Protein AF-X1BXU7-F1 (afdb_monomer)

Foldseek 3Di:
DFPVVLVVCVLCVQLVLLVLCLVLCVLQVFKAFPVDDPQDCPDPLSVLLVVLCVVLVADSRQLLVLLQVVLVVLCVLCVLLLVLLVVLCVVLVDALVNLVVQVVVVHHLVPRPCLQVSLLVSCCVRVSVVQDNRDDPPDDDDPRSSSNSSSVSNNPDDSDRADSRHSVSSNVSSVVCSVPPDPDSSSPGDIDGHQVSNVVSCVVVVQDFDADPVRGGDPDLVSLVVSCVVPVSSVSVSVSVVVVVVPPSVPQPQDPVRDRDDPPPVPPDPVD

pLDDT: mean 80.98, std 11.54, range [47.0, 95.06]

Sequence (272 aa):
MDTETLEELRTYWEPIKGRLIQEVDRDYGVYVPTSGKRINRNSPSGRLIIDTACEYGIDPQDLAAEAIDMHRGYQEGSKGHLNAVKNARRTTGLTKRRIARWENRGRDYSTWPGLDTKARELASDLPDLRIGQGYVQGENYDDTDYAAQLWTLLRDTDDRLPGRYDPEILEQAAARVAKSDSRCDYHTHRFSFSAARFADYLARNGIPWPRLESGALDFSDETFRQMARMHPEVAKLRELRHTLGQLRLESLAVGTDGRNRCLLSPFQSITG

Structure (mmCIF, N/CA/C/O backbone):
data_AF-X1BXU7-F1
#
_entry.id   AF-X1BXU7-F1
#
loop_
_atom_site.group_PDB
_atom_site.id
_atom_site.type_symbol
_atom_site.label_atom_id
_atom_site.label_alt_id
_atom_site.label_comp_id
_atom_site.label_asym_id
_atom_site.label_entity_id
_atom_site.label_seq_id
_atom_site.pdbx_PDB_ins_code
_atom_site.Cartn_x
_atom_site.Cartn_y
_atom_site.Cartn_z
_atom_site.occupancy
_atom_site.B_iso_or_equiv
_atom_site.auth_seq_id
_atom_site.auth_comp_id
_atom_site.auth_asym_id
_atom_site.auth_atom_id
_atom_site.pdbx_PDB_model_num
ATOM 1 N N . MET A 1 1 ? 11.510 16.904 28.409 1.00 53.34 1 MET A N 1
ATOM 2 C CA . MET A 1 1 ? 11.614 15.860 27.377 1.00 53.34 1 MET A CA 1
ATOM 3 C C . MET A 1 1 ? 12.418 16.487 26.270 1.00 53.34 1 MET A C 1
ATOM 5 O O . MET A 1 1 ? 12.045 17.574 25.850 1.00 53.34 1 MET A O 1
ATOM 9 N N . ASP A 1 2 ? 13.558 15.900 25.944 1.00 64.00 2 ASP A N 1
ATOM 10 C CA . ASP A 1 2 ? 14.471 16.467 24.959 1.00 64.00 2 ASP A CA 1
ATOM 11 C C . ASP A 1 2 ? 13.876 16.334 23.546 1.00 64.00 2 ASP A C 1
ATOM 13 O O . ASP A 1 2 ? 13.079 15.421 23.297 1.00 64.00 2 ASP A O 1
ATOM 17 N N . THR A 1 3 ? 14.201 17.250 22.635 1.00 64.06 3 THR A N 1
ATOM 18 C CA . THR A 1 3 ? 13.643 17.250 21.271 1.00 64.06 3 THR A CA 1
ATOM 19 C C . THR A 1 3 ? 14.031 15.988 20.507 1.00 64.06 3 THR A C 1
ATOM 21 O O . THR A 1 3 ? 13.196 15.437 19.795 1.00 64.06 3 THR A O 1
ATOM 24 N N . GLU A 1 4 ? 15.234 15.471 20.750 1.00 66.38 4 GLU A N 1
ATOM 25 C CA . GLU A 1 4 ? 15.734 14.219 20.175 1.00 66.38 4 GLU A CA 1
ATOM 26 C C . GLU A 1 4 ? 14.915 13.008 20.664 1.00 66.38 4 GLU A C 1
ATOM 28 O O . GLU A 1 4 ? 14.352 12.265 19.861 1.00 66.38 4 GLU A O 1
ATOM 33 N N . THR A 1 5 ? 14.677 12.890 21.980 1.00 66.94 5 THR A N 1
ATOM 34 C CA . THR A 1 5 ? 13.785 11.845 22.529 1.00 66.94 5 THR A CA 1
ATOM 35 C C . THR A 1 5 ? 12.335 11.941 22.036 1.00 66.94 5 THR A C 1
ATOM 37 O O . THR A 1 5 ? 11.644 10.926 21.955 1.00 66.94 5 THR A O 1
ATOM 40 N N . LEU A 1 6 ? 11.835 13.140 21.708 1.00 66.75 6 LEU A N 1
ATOM 41 C CA . LEU A 1 6 ? 10.499 13.309 21.124 1.00 66.75 6 LEU A CA 1
ATOM 42 C C . LEU A 1 6 ? 10.447 12.799 19.679 1.00 66.75 6 LEU A C 1
ATOM 44 O O . LEU A 1 6 ? 9.441 12.204 19.290 1.00 66.75 6 LEU A O 1
ATOM 48 N N . GLU A 1 7 ? 11.487 13.046 18.887 1.00 67.31 7 GLU A N 1
ATOM 49 C CA . GLU A 1 7 ? 11.580 12.558 17.509 1.00 67.31 7 GLU A CA 1
ATOM 50 C C . GLU A 1 7 ? 11.714 11.037 17.455 1.00 67.31 7 GLU A C 1
ATOM 52 O O . GLU A 1 7 ? 10.991 10.392 16.690 1.00 67.31 7 GLU A O 1
ATOM 57 N N . GLU A 1 8 ? 12.531 10.444 18.327 1.00 69.31 8 GLU A N 1
ATOM 58 C CA . GLU A 1 8 ? 12.607 8.988 18.474 1.00 69.31 8 GLU A CA 1
ATOM 59 C C . GLU A 1 8 ? 11.257 8.397 18.883 1.00 69.31 8 GLU A C 1
ATOM 61 O O . GLU A 1 8 ? 10.755 7.478 18.232 1.00 69.31 8 GLU A O 1
ATOM 66 N N . LEU A 1 9 ? 10.610 8.960 19.911 1.00 70.06 9 LEU A N 1
ATOM 67 C CA . LEU A 1 9 ? 9.290 8.502 20.340 1.00 70.06 9 LEU A CA 1
ATOM 68 C C . LEU A 1 9 ? 8.276 8.590 19.205 1.00 70.06 9 LEU A C 1
ATOM 70 O O . LEU A 1 9 ? 7.561 7.620 18.995 1.00 70.06 9 LEU A O 1
ATOM 74 N N . ARG A 1 10 ? 8.231 9.697 18.451 1.00 68.31 10 ARG A N 1
ATOM 75 C CA . ARG A 1 10 ? 7.346 9.857 17.282 1.00 68.31 10 ARG A CA 1
ATOM 76 C C . ARG A 1 10 ? 7.627 8.820 16.198 1.00 68.31 10 ARG A C 1
ATOM 78 O O . ARG A 1 10 ? 6.678 8.293 15.622 1.00 68.31 10 ARG A O 1
ATOM 85 N N . THR A 1 11 ? 8.898 8.510 15.960 1.00 66.69 11 THR A N 1
ATOM 86 C CA . THR A 1 11 ? 9.334 7.527 14.960 1.00 66.69 11 THR A CA 1
ATOM 87 C C . THR A 1 11 ? 8.889 6.115 15.336 1.00 66.69 11 THR A C 1
ATOM 89 O O . THR A 1 11 ? 8.332 5.398 14.508 1.00 66.69 11 THR A O 1
ATOM 92 N N . TYR A 1 12 ? 9.049 5.725 16.603 1.00 71.38 12 TYR A N 1
ATOM 93 C CA . TYR A 1 12 ? 8.663 4.393 17.080 1.00 71.38 12 TYR A CA 1
ATOM 94 C C . TYR A 1 12 ? 7.191 4.286 17.506 1.00 71.38 12 TYR A C 1
ATOM 96 O O . TYR A 1 12 ? 6.715 3.191 17.815 1.00 71.38 12 TYR A O 1
ATOM 104 N N . TRP A 1 13 ? 6.441 5.391 17.491 1.00 75.31 13 TRP A N 1
ATOM 105 C CA . TRP A 1 13 ? 5.091 5.447 18.047 1.00 75.31 13 TRP A CA 1
ATOM 106 C C . TRP A 1 13 ? 4.052 4.634 17.289 1.00 75.31 13 TRP A C 1
ATOM 108 O O . TRP A 1 13 ? 3.328 3.837 17.887 1.00 75.31 13 TRP A O 1
ATOM 118 N N . GLU A 1 14 ? 3.956 4.851 15.979 1.00 72.56 14 GLU A N 1
ATOM 119 C CA . GLU A 1 14 ? 2.994 4.141 15.135 1.00 72.56 14 GLU A CA 1
ATOM 120 C C . GLU A 1 14 ? 3.283 2.623 15.130 1.00 72.56 14 GLU A C 1
ATOM 122 O O . GLU A 1 14 ? 2.343 1.857 15.342 1.00 72.56 14 GLU A O 1
ATOM 127 N N . PRO A 1 15 ? 4.552 2.160 15.068 1.00 70.31 15 PRO A N 1
ATOM 128 C CA . PRO A 1 15 ? 4.888 0.749 15.275 1.00 70.31 15 PRO A CA 1
ATOM 129 C C . PRO A 1 15 ? 4.467 0.170 16.635 1.00 70.31 15 PRO A C 1
ATOM 131 O O . PRO A 1 15 ? 4.026 -0.978 16.712 1.00 70.31 15 PRO A O 1
ATOM 134 N N . ILE A 1 16 ? 4.606 0.927 17.732 1.00 77.75 16 ILE A N 1
ATOM 135 C CA . ILE A 1 16 ? 4.181 0.477 19.071 1.00 77.75 16 ILE A CA 1
ATOM 136 C C . ILE A 1 16 ? 2.655 0.344 19.134 1.00 77.75 16 ILE A C 1
ATOM 138 O O . ILE A 1 16 ? 2.148 -0.672 19.613 1.00 77.75 16 ILE A O 1
ATOM 142 N N . LYS A 1 17 ? 1.919 1.335 18.615 1.00 78.00 17 LYS A N 1
ATOM 143 C CA . LYS A 1 17 ? 0.453 1.271 18.504 1.00 78.00 17 LYS A CA 1
ATOM 144 C C . LYS A 1 17 ? 0.013 0.086 17.658 1.00 78.00 17 LYS A C 1
ATOM 146 O O . LYS A 1 17 ? -0.894 -0.634 18.060 1.00 78.00 17 LYS A O 1
ATOM 151 N N . GLY A 1 18 ? 0.674 -0.119 16.524 1.00 76.75 18 GLY A N 1
ATOM 152 C CA . GLY A 1 18 ? 0.456 -1.247 15.632 1.00 76.75 18 GLY A CA 1
ATOM 153 C C . GLY A 1 18 ? 0.538 -2.583 16.358 1.00 76.75 18 GLY A C 1
ATOM 154 O O . GLY A 1 18 ? -0.421 -3.347 16.329 1.00 76.75 18 GLY A O 1
ATOM 155 N N . ARG A 1 19 ? 1.631 -2.830 17.090 1.00 76.88 19 ARG A N 1
ATOM 156 C CA . ARG A 1 19 ? 1.810 -4.064 17.876 1.00 76.88 19 ARG A CA 1
ATOM 157 C C . ARG A 1 19 ? 0.744 -4.256 18.948 1.00 76.88 19 ARG A C 1
ATOM 159 O O . ARG A 1 19 ? 0.199 -5.348 19.068 1.00 76.88 19 ARG A O 1
ATOM 166 N N . LEU A 1 20 ? 0.419 -3.202 19.697 1.00 84.00 20 LEU A N 1
ATOM 167 C CA . LEU A 1 20 ? -0.610 -3.275 20.739 1.00 84.00 20 LEU A CA 1
ATOM 168 C C . LEU A 1 20 ? -1.988 -3.606 20.144 1.00 84.00 20 LEU A C 1
ATOM 170 O O . LEU A 1 20 ? -2.738 -4.411 20.695 1.00 84.00 20 LEU A O 1
ATOM 174 N N . ILE A 1 21 ? -2.311 -3.002 18.997 1.00 85.19 21 ILE A N 1
ATOM 175 C CA . ILE A 1 21 ? -3.538 -3.293 18.255 1.00 85.19 21 ILE A CA 1
ATOM 176 C C . ILE A 1 21 ? -3.502 -4.724 17.731 1.00 85.19 21 ILE A C 1
ATOM 178 O O . ILE A 1 21 ? -4.472 -5.436 17.925 1.00 85.19 21 ILE A O 1
ATOM 182 N N . GLN A 1 22 ? -2.402 -5.180 17.140 1.00 78.94 22 GLN A N 1
ATOM 183 C CA . GLN A 1 22 ? -2.270 -6.550 16.643 1.00 78.94 22 GLN A CA 1
ATOM 184 C C . GLN A 1 22 ? -2.497 -7.594 17.738 1.00 78.94 22 GLN A C 1
ATOM 186 O O . GLN A 1 22 ? -3.145 -8.612 17.499 1.00 78.94 22 GLN A O 1
ATOM 191 N N . GLU A 1 23 ? -1.944 -7.362 18.926 1.00 83.19 23 GLU A N 1
ATOM 192 C CA . GLU A 1 23 ? -2.034 -8.301 20.039 1.00 83.19 23 GLU A CA 1
ATOM 193 C C . GLU A 1 23 ? -3.466 -8.428 20.558 1.00 83.19 23 GLU A C 1
ATOM 195 O O . GLU A 1 23 ? -3.953 -9.540 20.758 1.00 83.19 23 GLU A O 1
ATOM 200 N N . VAL A 1 24 ? -4.155 -7.300 20.742 1.00 86.50 24 VAL A N 1
ATOM 201 C CA . VAL A 1 24 ? -5.498 -7.291 21.330 1.00 86.50 24 VAL A CA 1
ATOM 202 C C . VAL A 1 24 ? -6.581 -7.483 20.271 1.00 86.50 24 VAL A C 1
ATOM 204 O O . VAL A 1 24 ? -7.481 -8.291 20.464 1.00 86.50 24 VAL A O 1
ATOM 207 N N . ASP A 1 25 ? -6.507 -6.776 19.142 1.00 86.19 25 ASP A N 1
ATOM 208 C CA . ASP A 1 25 ? -7.516 -6.798 18.076 1.00 86.19 25 ASP A CA 1
ATOM 209 C C . ASP A 1 25 ? -7.562 -8.127 17.315 1.00 86.19 25 ASP A C 1
ATOM 211 O O . ASP A 1 25 ? -8.538 -8.378 16.618 1.00 86.19 25 ASP A O 1
ATOM 215 N N . ARG A 1 26 ? -6.582 -9.026 17.482 1.00 79.38 26 ARG A N 1
ATOM 216 C CA . ARG A 1 26 ? -6.625 -10.380 16.899 1.00 79.38 26 ARG A CA 1
ATOM 217 C C . ARG A 1 26 ? -7.916 -11.130 17.241 1.00 79.38 26 ARG A C 1
ATOM 219 O O . ARG A 1 26 ? -8.439 -11.840 16.383 1.00 79.38 26 ARG A O 1
ATOM 226 N N . ASP A 1 27 ? -8.416 -10.949 18.461 1.00 80.00 27 ASP A N 1
ATOM 227 C CA . ASP A 1 27 ? -9.610 -11.633 18.968 1.00 80.00 27 ASP A CA 1
ATOM 228 C C . ASP A 1 27 ? -10.919 -10.945 18.524 1.00 80.00 27 ASP A C 1
ATOM 230 O O . ASP A 1 27 ? -11.988 -11.555 18.562 1.00 80.00 27 ASP A O 1
ATOM 234 N N . TYR A 1 28 ? -10.851 -9.685 18.072 1.00 85.94 28 TYR A N 1
ATOM 235 C CA . TYR A 1 28 ? -12.024 -8.852 17.772 1.00 85.94 28 TYR A CA 1
ATOM 236 C C . TYR A 1 28 ? -12.176 -8.529 16.280 1.00 85.94 28 TYR A C 1
ATOM 238 O O . TYR A 1 28 ? -13.284 -8.564 15.743 1.00 85.94 28 TYR A O 1
ATOM 246 N N . GLY A 1 29 ? -11.071 -8.196 15.612 1.00 81.19 29 GLY A N 1
ATOM 247 C CA . GLY A 1 29 ? -11.001 -7.764 14.219 1.00 81.19 29 GLY A CA 1
ATOM 248 C C . GLY A 1 29 ? -11.699 -6.430 13.962 1.00 81.19 29 GLY A C 1
ATOM 249 O O . GLY A 1 29 ? -12.371 -6.285 12.943 1.00 81.19 29 GLY A O 1
ATOM 250 N N . VAL A 1 30 ? -11.621 -5.479 14.894 1.00 86.25 30 VAL A N 1
ATOM 251 C CA . VAL A 1 30 ? -12.376 -4.217 14.882 1.00 86.25 30 VAL A CA 1
ATOM 252 C C . VAL A 1 30 ? -11.555 -3.054 14.332 1.00 86.25 30 VAL A C 1
ATOM 254 O O . VAL A 1 30 ? -12.115 -2.159 13.684 1.00 86.25 30 VAL A O 1
ATOM 257 N N . TYR A 1 31 ? -10.249 -3.035 14.579 1.00 83.38 31 TYR A N 1
ATOM 258 C CA . TYR A 1 31 ? -9.367 -1.983 14.093 1.00 83.38 31 TYR A CA 1
ATOM 259 C C . TYR A 1 31 ? -8.989 -2.231 12.635 1.00 83.38 31 TYR A C 1
ATOM 261 O O . TYR A 1 31 ? -8.673 -3.339 12.220 1.00 83.38 31 TYR A O 1
ATOM 269 N N . VAL A 1 32 ? -9.033 -1.168 11.834 1.00 74.75 32 VAL A N 1
ATOM 270 C CA . VAL A 1 32 ? -8.697 -1.216 10.409 1.00 74.75 32 VAL A CA 1
ATOM 271 C C . VAL A 1 32 ? -7.580 -0.234 10.088 1.00 74.75 32 VAL A C 1
ATOM 273 O O . VAL A 1 32 ? -7.558 0.866 10.656 1.00 74.75 32 VAL A O 1
ATOM 276 N N . PRO A 1 33 ? -6.665 -0.578 9.170 1.00 71.00 33 PRO A N 1
ATOM 277 C CA . PRO A 1 33 ? -5.682 0.371 8.682 1.00 71.00 33 PRO A CA 1
ATOM 278 C C . PRO A 1 33 ? -6.400 1.552 8.003 1.00 71.00 33 PRO A C 1
ATOM 280 O O . PRO A 1 33 ? -7.182 1.414 7.066 1.00 71.00 33 PRO A O 1
ATOM 283 N N . THR A 1 34 ? -6.151 2.751 8.517 1.00 64.94 34 THR A N 1
ATOM 284 C CA . THR A 1 34 ? -6.695 4.050 8.075 1.00 64.94 34 THR A CA 1
ATOM 285 C C . THR A 1 34 ? -5.979 4.564 6.826 1.00 64.94 34 THR A C 1
ATOM 287 O O . THR A 1 34 ? -6.433 5.512 6.191 1.00 64.94 34 THR A O 1
ATOM 290 N N . SER A 1 35 ? -4.870 3.931 6.440 1.00 54.25 35 SER A N 1
ATOM 291 C CA . SER A 1 35 ? -4.153 4.181 5.186 1.00 54.25 35 SER A CA 1
ATOM 292 C C . SER A 1 35 ? -5.016 3.905 3.941 1.00 54.25 35 SER A C 1
ATOM 294 O O . SER A 1 35 ? -4.711 4.417 2.863 1.00 54.25 35 SER A O 1
ATOM 296 N N . GLY A 1 36 ? -6.127 3.168 4.071 1.00 55.09 36 GLY A N 1
ATOM 297 C CA . GLY A 1 36 ? -7.059 2.886 2.983 1.00 55.09 36 GLY A CA 1
ATOM 298 C C . GLY A 1 36 ? -8.227 3.874 2.894 1.00 55.09 36 GLY A C 1
ATOM 299 O O . GLY A 1 36 ? -9.047 3.995 3.804 1.00 55.09 36 GLY A O 1
ATOM 300 N N . LYS A 1 37 ? -8.399 4.520 1.732 1.00 59.25 37 LYS A N 1
ATOM 301 C CA . LYS A 1 37 ? -9.731 4.992 1.304 1.00 59.25 37 LYS A CA 1
ATOM 302 C C . LYS A 1 37 ? -10.711 3.821 1.446 1.00 59.25 37 LYS A C 1
ATOM 304 O O . LYS A 1 37 ? -10.396 2.728 0.982 1.00 59.25 37 LYS A O 1
ATOM 309 N N . ARG A 1 38 ? -11.913 4.050 2.001 1.00 65.06 38 ARG A N 1
ATOM 310 C CA . ARG A 1 38 ? -12.985 3.035 1.996 1.00 65.06 38 ARG A CA 1
ATOM 311 C C . ARG A 1 38 ? -13.117 2.448 0.588 1.00 65.06 38 ARG A C 1
ATOM 313 O O . ARG A 1 38 ? -13.345 3.192 -0.369 1.00 65.06 38 ARG A O 1
ATOM 320 N N . ILE A 1 39 ? -12.962 1.129 0.474 1.00 73.12 39 ILE A N 1
ATOM 321 C CA . ILE A 1 39 ? -13.046 0.436 -0.812 1.00 73.12 39 ILE A CA 1
ATOM 322 C C . ILE A 1 39 ? -14.496 0.528 -1.278 1.00 73.12 39 ILE A C 1
ATOM 324 O O . ILE A 1 39 ? -15.414 0.012 -0.640 1.00 73.12 39 ILE A O 1
ATOM 328 N N . ASN A 1 40 ? -14.714 1.240 -2.380 1.00 76.81 40 ASN A N 1
ATOM 329 C CA . ASN A 1 40 ? -16.035 1.370 -2.971 1.00 76.81 40 ASN A CA 1
ATOM 330 C C . ASN A 1 40 ? -16.318 0.154 -3.859 1.00 76.81 40 ASN A C 1
ATOM 332 O O . ASN A 1 40 ? -15.781 0.064 -4.961 1.00 76.81 40 ASN A O 1
ATOM 336 N N . ARG A 1 41 ? -17.219 -0.728 -3.416 1.00 77.56 41 ARG A N 1
ATOM 337 C CA . ARG A 1 41 ? -17.650 -1.928 -4.157 1.00 77.56 41 ARG A CA 1
ATOM 338 C C . ARG A 1 41 ? -18.256 -1.635 -5.535 1.00 77.56 41 ARG A C 1
ATOM 340 O O . ARG A 1 41 ? -18.291 -2.508 -6.394 1.00 77.56 41 ARG A O 1
ATOM 347 N N . ASN A 1 42 ? -18.738 -0.418 -5.767 1.00 77.06 42 ASN A N 1
ATOM 348 C CA . ASN A 1 42 ? -19.312 -0.027 -7.054 1.00 77.06 42 ASN A CA 1
ATOM 349 C C . ASN A 1 42 ? -18.264 0.522 -8.035 1.00 77.06 42 ASN A C 1
ATOM 351 O O . ASN A 1 42 ? -18.578 0.721 -9.204 1.00 77.06 42 ASN A O 1
ATOM 355 N N . SER A 1 43 ? -17.027 0.755 -7.585 1.00 87.38 43 SER A N 1
ATOM 356 C CA . SER A 1 43 ? -15.915 1.154 -8.451 1.00 87.38 43 SER A CA 1
ATOM 357 C C . SER A 1 43 ? -15.278 -0.072 -9.122 1.00 87.38 43 SER A C 1
ATOM 359 O O . SER A 1 43 ? -15.114 -1.085 -8.438 1.00 87.38 43 SER A O 1
ATOM 361 N N . PRO A 1 44 ? -14.834 0.006 -10.395 1.00 87.12 44 PRO A N 1
ATOM 362 C CA . PRO A 1 44 ? -14.116 -1.085 -11.062 1.00 87.12 44 PRO A CA 1
ATOM 363 C C . PRO A 1 44 ? -12.916 -1.596 -10.255 1.00 87.12 44 PRO A C 1
ATOM 365 O O . PRO A 1 44 ? -12.791 -2.793 -10.024 1.00 87.12 44 PRO A O 1
ATOM 368 N N . SER A 1 45 ? -12.085 -0.687 -9.735 1.00 85.12 45 SER A N 1
ATOM 369 C CA . SER A 1 45 ? -10.930 -1.053 -8.905 1.00 85.12 45 SER A CA 1
ATOM 370 C C . SER A 1 45 ? -11.343 -1.659 -7.566 1.00 85.12 45 SER A C 1
ATOM 372 O O . SER A 1 45 ? -10.652 -2.520 -7.042 1.00 85.12 45 SER A O 1
ATOM 374 N N . GLY A 1 46 ? -12.470 -1.218 -7.000 1.00 83.50 46 GLY A N 1
ATOM 375 C CA . GLY A 1 46 ? -12.960 -1.761 -5.736 1.00 83.50 46 GLY A CA 1
ATOM 376 C C . GLY A 1 46 ? -13.529 -3.168 -5.880 1.00 83.50 46 GLY A C 1
ATOM 377 O O . GLY A 1 46 ? -13.337 -3.973 -4.978 1.00 83.50 46 GLY A O 1
ATOM 378 N N . ARG A 1 47 ? -14.177 -3.478 -7.013 1.00 88.81 47 ARG A N 1
ATOM 379 C CA . ARG A 1 47 ? -14.601 -4.848 -7.341 1.00 88.81 47 ARG A CA 1
ATOM 380 C C . ARG A 1 47 ? -13.405 -5.769 -7.484 1.00 88.81 47 ARG A C 1
ATOM 382 O O . ARG A 1 47 ? -13.362 -6.756 -6.776 1.00 88.81 47 ARG A O 1
ATOM 389 N N . LEU A 1 48 ? -12.408 -5.373 -8.278 1.00 90.19 48 LEU A N 1
ATOM 390 C CA . LEU A 1 48 ? -11.176 -6.148 -8.457 1.00 90.19 48 LEU A CA 1
ATOM 391 C C . LEU A 1 48 ? -10.514 -6.495 -7.120 1.00 90.19 48 LEU A C 1
ATOM 393 O O . LEU A 1 48 ? -10.248 -7.658 -6.860 1.00 90.19 48 LEU A O 1
ATOM 397 N N . ILE A 1 49 ? -10.327 -5.509 -6.236 1.00 87.31 49 ILE A N 1
ATOM 398 C CA . ILE A 1 49 ? -9.743 -5.759 -4.910 1.00 87.31 49 ILE A CA 1
ATOM 399 C C . ILE A 1 49 ? -10.595 -6.751 -4.107 1.00 87.31 49 ILE A C 1
ATOM 401 O O . ILE A 1 49 ? -10.051 -7.646 -3.474 1.00 87.31 49 ILE A O 1
ATOM 405 N N . ILE A 1 50 ? -11.922 -6.597 -4.107 1.00 82.50 50 ILE A N 1
ATOM 406 C CA . ILE A 1 50 ? -12.815 -7.490 -3.355 1.00 82.50 50 ILE A CA 1
ATOM 407 C C . ILE A 1 50 ? -12.787 -8.906 -3.936 1.00 82.50 50 ILE A C 1
ATOM 409 O O . ILE A 1 50 ? -12.688 -9.859 -3.173 1.00 82.50 50 ILE A O 1
ATOM 413 N N . ASP A 1 51 ? -12.854 -9.039 -5.257 1.00 85.94 51 ASP A N 1
ATOM 414 C CA . ASP A 1 51 ? -12.910 -10.325 -5.949 1.00 85.94 51 ASP A CA 1
ATOM 415 C C . ASP A 1 51 ? -11.595 -11.096 -5.752 1.00 85.94 51 ASP A C 1
ATOM 417 O O . ASP A 1 51 ? -11.623 -12.244 -5.311 1.00 85.94 51 ASP A O 1
ATOM 421 N N . THR A 1 52 ? -10.446 -10.439 -5.948 1.00 89.25 52 THR A N 1
ATOM 422 C CA . THR A 1 52 ? -9.124 -11.031 -5.686 1.00 89.25 52 THR A CA 1
ATOM 423 C C . THR A 1 52 ? -8.941 -11.366 -4.205 1.00 89.25 52 THR A C 1
ATOM 425 O O . THR A 1 52 ? -8.440 -12.433 -3.865 1.00 89.25 52 THR A O 1
ATOM 428 N N . ALA A 1 53 ? -9.383 -10.502 -3.288 1.00 83.88 53 ALA A N 1
ATOM 429 C CA . ALA A 1 53 ? -9.300 -10.804 -1.861 1.00 83.88 53 ALA A CA 1
ATOM 430 C C . ALA A 1 53 ? -10.141 -12.034 -1.481 1.00 83.88 53 ALA A C 1
ATOM 432 O O . ALA A 1 53 ? -9.693 -12.867 -0.693 1.00 83.88 53 ALA A O 1
ATOM 433 N N . CYS A 1 54 ? -11.333 -12.179 -2.069 1.00 79.94 54 CYS A N 1
ATOM 434 C CA . CYS A 1 54 ? -12.181 -13.353 -1.883 1.00 79.94 54 CYS A CA 1
ATOM 435 C C . CYS A 1 54 ? -11.536 -14.633 -2.430 1.00 79.94 54 CYS A C 1
ATOM 437 O O . CYS A 1 54 ? -11.619 -15.663 -1.767 1.00 79.94 54 CYS A O 1
ATOM 439 N N . GLU A 1 55 ? -10.885 -14.571 -3.593 1.00 87.44 55 GLU A N 1
ATOM 440 C CA . GLU A 1 55 ? -10.185 -15.711 -4.199 1.00 87.44 55 GLU A CA 1
ATOM 441 C C . GLU A 1 55 ? -9.042 -16.229 -3.315 1.00 87.44 55 GLU A C 1
ATOM 443 O O . GLU A 1 55 ? -8.906 -17.434 -3.115 1.00 87.44 55 GLU A O 1
ATOM 448 N N . TYR A 1 56 ? -8.269 -15.318 -2.722 1.00 82.69 56 TYR A N 1
ATOM 449 C CA . TYR A 1 56 ? -7.133 -15.662 -1.864 1.00 82.69 56 TYR A CA 1
ATOM 450 C C . TYR A 1 56 ? -7.513 -15.852 -0.385 1.00 82.69 56 TYR A C 1
ATOM 452 O O . TYR A 1 56 ? -6.660 -16.216 0.422 1.00 82.69 56 TYR A O 1
ATOM 460 N N . GLY A 1 57 ? -8.773 -15.611 -0.006 1.00 75.88 57 GLY A N 1
ATOM 461 C CA . GLY A 1 57 ? -9.236 -15.715 1.382 1.00 75.88 57 GLY A CA 1
ATOM 462 C C . GLY A 1 57 ? -8.622 -14.676 2.331 1.00 75.88 57 GLY A C 1
ATOM 463 O O . GLY A 1 57 ? -8.501 -14.934 3.528 1.00 75.88 57 GLY A O 1
ATOM 464 N N . ILE A 1 58 ? -8.229 -13.514 1.808 1.00 79.06 58 ILE A N 1
ATOM 465 C CA . ILE A 1 58 ? -7.541 -12.441 2.543 1.00 79.06 58 ILE A CA 1
ATOM 466 C C . ILE A 1 58 ? -8.461 -11.241 2.791 1.00 79.06 58 ILE A C 1
ATOM 468 O O . ILE A 1 58 ? -9.512 -11.093 2.165 1.00 79.06 58 ILE A O 1
ATOM 472 N N . ASP A 1 59 ? -8.076 -10.355 3.713 1.00 76.81 59 ASP A N 1
ATOM 473 C CA . ASP A 1 59 ? -8.829 -9.123 3.945 1.00 76.81 59 ASP A CA 1
ATOM 474 C C . ASP A 1 59 ? -8.646 -8.138 2.768 1.00 76.81 59 ASP A C 1
ATOM 476 O O . ASP A 1 59 ? -7.510 -7.847 2.379 1.00 76.81 59 ASP A O 1
ATOM 480 N N . PRO A 1 60 ? -9.730 -7.567 2.202 1.00 80.44 60 PRO A N 1
ATOM 481 C CA . PRO A 1 60 ? -9.625 -6.620 1.092 1.00 80.44 60 PRO A CA 1
ATOM 482 C C . PRO A 1 60 ? -8.820 -5.355 1.410 1.00 80.44 60 PRO A C 1
ATOM 484 O O . PRO A 1 60 ? -8.260 -4.747 0.499 1.00 80.44 60 PRO A O 1
ATOM 487 N N . GLN A 1 61 ? -8.781 -4.916 2.673 1.00 76.38 61 GLN A N 1
ATOM 488 C CA . GLN A 1 61 ? -7.984 -3.749 3.062 1.00 76.38 61 GLN A CA 1
ATOM 489 C C . GLN A 1 61 ? -6.494 -4.080 3.091 1.00 76.38 61 GLN A C 1
ATOM 491 O O . GLN A 1 61 ? -5.696 -3.272 2.621 1.00 76.38 61 GLN A O 1
ATOM 496 N N . ASP A 1 62 ? -6.138 -5.270 3.572 1.00 75.62 62 ASP A N 1
ATOM 497 C CA . ASP A 1 62 ? -4.750 -5.737 3.620 1.00 75.62 62 ASP A CA 1
ATOM 498 C C . ASP A 1 62 ? -4.194 -5.898 2.204 1.00 75.62 62 ASP A C 1
ATOM 500 O O . ASP A 1 62 ? -3.110 -5.401 1.896 1.00 75.62 62 ASP A O 1
ATOM 504 N N . LEU A 1 63 ? -4.993 -6.479 1.302 1.00 84.50 63 LEU A N 1
ATOM 505 C CA . LEU A 1 63 ? -4.666 -6.543 -0.120 1.00 84.50 63 LEU A CA 1
ATOM 506 C C . LEU A 1 63 ? -4.449 -5.146 -0.721 1.00 84.50 63 LEU A C 1
ATOM 508 O O . LEU A 1 63 ? -3.482 -4.917 -1.446 1.00 84.50 63 LEU A O 1
ATOM 512 N N . ALA A 1 64 ? -5.347 -4.200 -0.433 1.00 83.62 64 ALA A N 1
ATOM 513 C CA . ALA A 1 64 ? -5.248 -2.846 -0.969 1.00 83.62 64 ALA A CA 1
ATOM 514 C C . ALA A 1 64 ? -4.005 -2.100 -0.463 1.00 83.62 64 ALA A C 1
ATOM 516 O O . ALA A 1 64 ? -3.404 -1.340 -1.226 1.00 83.62 64 ALA A O 1
ATOM 517 N N . ALA A 1 65 ? -3.633 -2.296 0.804 1.00 76.38 65 ALA A N 1
ATOM 518 C CA . ALA A 1 65 ? -2.443 -1.701 1.396 1.00 76.38 65 ALA A CA 1
ATOM 519 C C . ALA A 1 65 ? -1.163 -2.258 0.753 1.00 76.38 65 ALA A C 1
ATOM 521 O O . ALA A 1 65 ? -0.370 -1.476 0.224 1.00 76.38 65 ALA A O 1
ATOM 522 N N . GLU A 1 66 ? -1.022 -3.585 0.682 1.00 84.00 66 GLU A N 1
ATOM 523 C CA . GLU A 1 66 ? 0.138 -4.234 0.052 1.00 84.00 66 GLU A CA 1
ATOM 524 C C . GLU A 1 66 ? 0.258 -3.848 -1.432 1.00 84.00 66 GLU A C 1
ATOM 526 O O . GLU A 1 66 ? 1.344 -3.536 -1.920 1.00 84.00 66 GLU A O 1
ATOM 531 N N . ALA A 1 67 ? -0.864 -3.774 -2.156 1.00 87.50 67 ALA A N 1
ATOM 532 C CA . ALA A 1 67 ? -0.871 -3.340 -3.552 1.00 87.50 67 ALA A CA 1
ATOM 533 C C . ALA A 1 67 ? -0.369 -1.894 -3.725 1.00 87.50 67 ALA A C 1
ATOM 535 O O . ALA A 1 67 ? 0.344 -1.594 -4.684 1.00 87.50 67 ALA A O 1
ATOM 536 N N . ILE A 1 68 ? -0.706 -0.984 -2.800 1.00 83.50 68 ILE A N 1
ATOM 537 C CA . ILE A 1 68 ? -0.207 0.400 -2.818 1.00 83.50 68 ILE A CA 1
ATOM 538 C C . ILE A 1 68 ? 1.306 0.441 -2.610 1.00 83.50 68 ILE A C 1
ATOM 540 O O . ILE A 1 68 ? 1.990 1.196 -3.312 1.00 83.50 68 ILE A O 1
ATOM 544 N N . ASP A 1 69 ? 1.815 -0.322 -1.648 1.00 77.69 69 ASP A N 1
ATOM 545 C CA . ASP A 1 69 ? 3.234 -0.324 -1.307 1.00 77.69 69 ASP A CA 1
ATOM 546 C C . ASP A 1 69 ? 4.066 -0.976 -2.412 1.00 77.69 69 ASP A C 1
ATOM 548 O O . ASP A 1 69 ? 5.061 -0.397 -2.858 1.00 77.69 69 ASP A O 1
ATOM 552 N N . MET A 1 70 ? 3.597 -2.085 -2.982 1.00 84.50 70 MET A N 1
ATOM 553 C CA . MET A 1 70 ? 4.229 -2.666 -4.162 1.00 84.50 70 MET A CA 1
ATOM 554 C C . MET A 1 70 ? 4.173 -1.746 -5.371 1.00 84.50 70 MET A C 1
ATOM 556 O O . MET A 1 70 ? 5.199 -1.544 -6.015 1.00 84.50 70 MET A O 1
ATOM 560 N N . HIS A 1 71 ? 3.026 -1.128 -5.666 1.00 86.88 71 HIS A N 1
ATOM 561 C CA . HIS A 1 71 ? 2.950 -0.144 -6.743 1.00 86.88 71 HIS A CA 1
ATOM 562 C C . HIS A 1 71 ? 3.960 0.990 -6.526 1.00 86.88 71 HIS A C 1
ATOM 564 O O . HIS A 1 71 ? 4.589 1.429 -7.483 1.00 86.88 71 HIS A O 1
ATOM 570 N N . ARG A 1 72 ? 4.151 1.475 -5.291 1.00 81.12 72 ARG A N 1
ATOM 571 C CA . ARG A 1 72 ? 5.172 2.492 -4.992 1.00 81.12 72 ARG A CA 1
ATOM 572 C C . ARG A 1 72 ? 6.576 1.990 -5.334 1.00 81.12 72 ARG A C 1
ATOM 574 O O . ARG A 1 72 ? 7.281 2.683 -6.061 1.00 81.12 72 ARG A O 1
ATOM 581 N N . GLY A 1 73 ? 6.930 0.780 -4.900 1.00 78.50 73 GLY A N 1
ATOM 582 C CA . GLY A 1 73 ? 8.216 0.158 -5.228 1.00 78.50 73 GLY A CA 1
ATOM 583 C C . GLY A 1 73 ? 8.425 -0.027 -6.736 1.00 78.50 73 GLY A C 1
ATOM 584 O O . GLY A 1 73 ? 9.483 0.318 -7.261 1.00 78.50 73 GLY A O 1
ATOM 585 N N . TYR A 1 74 ? 7.393 -0.477 -7.457 1.00 81.31 74 TYR A N 1
ATOM 586 C CA . TYR A 1 74 ? 7.396 -0.568 -8.920 1.00 81.31 74 TYR A CA 1
ATOM 587 C C . TYR A 1 74 ? 7.616 0.797 -9.574 1.00 81.31 74 TYR A C 1
ATOM 589 O O . TYR A 1 74 ? 8.450 0.932 -10.463 1.00 81.31 74 TYR A O 1
ATOM 597 N N . GLN A 1 75 ? 6.913 1.838 -9.126 1.00 79.62 75 GLN A N 1
ATOM 598 C CA . GLN A 1 75 ? 7.078 3.190 -9.663 1.00 79.62 75 GLN A CA 1
ATOM 599 C C . GLN A 1 75 ? 8.494 3.716 -9.430 1.00 79.62 75 GLN A C 1
ATOM 601 O O . GLN A 1 75 ? 9.101 4.243 -10.356 1.00 79.62 75 GLN A O 1
ATOM 606 N N . GLU A 1 76 ? 9.032 3.573 -8.222 1.00 75.81 76 GLU A N 1
ATOM 607 C CA . GLU A 1 76 ? 10.376 4.044 -7.882 1.00 75.81 76 GLU A CA 1
ATOM 608 C C . GLU A 1 76 ? 11.451 3.307 -8.693 1.00 75.81 76 GLU A C 1
ATOM 610 O O . GLU A 1 76 ? 12.293 3.956 -9.316 1.00 75.81 76 GLU A O 1
ATOM 615 N N . GLY A 1 77 ? 11.365 1.975 -8.782 1.00 75.69 77 GLY A N 1
ATOM 616 C CA . GLY A 1 77 ? 12.321 1.153 -9.528 1.00 75.69 77 GLY A CA 1
ATOM 617 C C . GLY A 1 77 ? 12.213 1.274 -11.053 1.00 75.69 77 GLY A C 1
ATOM 618 O O . GLY A 1 77 ? 13.222 1.172 -11.755 1.00 75.69 77 GLY A O 1
ATOM 619 N N . SER A 1 78 ? 11.012 1.509 -11.590 1.00 80.88 78 SER A N 1
ATOM 620 C CA . SER A 1 78 ? 10.771 1.578 -13.040 1.00 80.88 78 SER A CA 1
ATOM 621 C C . SER A 1 78 ? 10.828 2.997 -13.611 1.00 80.88 78 SER A C 1
ATOM 623 O O . SER A 1 78 ? 10.994 3.151 -14.821 1.00 80.88 78 SER A O 1
ATOM 625 N N . LYS A 1 79 ? 10.717 4.052 -12.792 1.00 80.19 79 LYS A N 1
ATOM 626 C CA . LYS A 1 79 ? 10.714 5.446 -13.274 1.00 80.19 79 LYS A CA 1
ATOM 627 C C . LYS A 1 79 ? 12.037 5.851 -13.922 1.00 80.19 79 LYS A C 1
ATOM 629 O O . LYS A 1 79 ? 11.996 6.508 -14.961 1.00 80.19 79 LYS A O 1
ATOM 634 N N . GLY A 1 80 ? 13.177 5.452 -13.352 1.00 84.38 80 GLY A N 1
ATOM 635 C CA . GLY A 1 80 ? 14.500 5.684 -13.954 1.00 84.38 80 GLY A CA 1
ATOM 636 C C . GLY A 1 80 ? 14.599 5.043 -15.338 1.00 84.38 80 GLY A C 1
ATOM 637 O O . GLY A 1 80 ? 14.780 5.734 -16.342 1.00 84.38 80 GLY A O 1
ATOM 638 N N . HIS A 1 81 ? 14.292 3.745 -15.407 1.00 86.12 81 HIS A N 1
ATOM 639 C CA . HIS A 1 81 ? 14.281 2.971 -16.649 1.00 86.12 81 HIS A CA 1
ATOM 640 C C . HIS A 1 81 ? 13.344 3.554 -17.722 1.00 86.12 81 HIS A C 1
ATOM 642 O O . HIS A 1 81 ? 13.752 3.761 -18.862 1.00 86.12 81 HIS A O 1
ATOM 648 N N . LEU A 1 82 ? 12.097 3.895 -17.381 1.00 86.12 82 LEU A N 1
ATOM 649 C CA . LEU A 1 82 ? 11.160 4.466 -18.355 1.00 86.12 82 LEU A CA 1
ATOM 650 C C . LEU A 1 82 ? 11.547 5.870 -18.809 1.00 86.12 82 LEU A C 1
ATOM 652 O O . LEU A 1 82 ? 11.319 6.222 -19.968 1.00 86.12 82 LEU A O 1
ATOM 656 N N . ASN A 1 83 ? 12.116 6.688 -17.925 1.00 88.50 83 ASN A N 1
ATOM 657 C CA . ASN A 1 83 ? 12.643 7.990 -18.318 1.00 88.50 83 ASN A CA 1
ATOM 658 C C . ASN A 1 83 ? 13.819 7.829 -19.285 1.00 88.50 83 ASN A C 1
ATOM 660 O O . ASN A 1 83 ? 13.875 8.547 -20.284 1.00 88.50 83 ASN A O 1
ATOM 664 N N . ALA A 1 84 ? 14.694 6.853 -19.039 1.00 90.75 84 ALA A N 1
ATOM 665 C CA . ALA A 1 84 ? 15.785 6.501 -19.934 1.00 90.75 84 ALA A CA 1
ATOM 666 C C . ALA A 1 84 ? 15.259 6.034 -21.303 1.00 90.75 84 ALA A C 1
ATOM 668 O O . ALA A 1 84 ? 15.666 6.577 -22.328 1.00 90.75 84 ALA A O 1
ATOM 669 N N . VAL A 1 85 ? 14.267 5.136 -21.338 1.00 90.88 85 VAL A N 1
ATOM 670 C CA . VAL A 1 85 ? 13.610 4.684 -22.581 1.00 90.88 85 VAL A CA 1
ATOM 671 C C . VAL A 1 85 ? 12.970 5.855 -23.332 1.00 90.88 85 VAL A C 1
ATOM 673 O O . VAL A 1 85 ? 13.162 6.000 -24.540 1.00 90.88 85 VAL A O 1
ATOM 676 N N . LYS A 1 86 ? 12.249 6.746 -22.640 1.00 90.94 86 LYS A N 1
ATOM 677 C CA . LYS A 1 86 ? 11.653 7.949 -23.251 1.00 90.94 86 LYS A CA 1
ATOM 678 C C . LYS A 1 86 ? 12.715 8.885 -23.826 1.00 90.94 86 LYS A C 1
ATOM 680 O O . LYS A 1 86 ? 12.516 9.418 -24.920 1.00 90.94 86 LYS A O 1
ATOM 685 N N . ASN A 1 87 ? 13.833 9.068 -23.125 1.00 92.44 87 ASN A N 1
ATOM 686 C CA . ASN A 1 87 ? 14.962 9.855 -23.609 1.00 92.44 87 ASN A CA 1
ATOM 687 C C . ASN A 1 87 ? 15.586 9.202 -24.854 1.00 92.44 87 ASN A C 1
ATOM 689 O O . ASN A 1 87 ? 15.674 9.840 -25.899 1.00 92.44 87 ASN A O 1
ATOM 693 N N . ALA A 1 88 ? 15.862 7.897 -24.812 1.00 92.62 88 ALA A N 1
ATOM 694 C CA . ALA A 1 88 ? 16.368 7.146 -25.956 1.00 92.62 88 ALA A CA 1
ATOM 695 C C . ALA A 1 88 ? 15.451 7.263 -27.185 1.00 92.62 88 ALA A C 1
ATOM 697 O O . ALA A 1 88 ? 15.934 7.523 -28.289 1.00 92.62 88 ALA A O 1
ATOM 698 N N . ARG A 1 89 ? 14.122 7.172 -27.022 1.00 92.31 89 ARG A N 1
ATOM 699 C CA . ARG A 1 89 ? 13.163 7.403 -28.123 1.00 92.31 89 ARG A CA 1
ATOM 700 C C . ARG A 1 89 ? 13.218 8.828 -28.662 1.00 92.31 89 ARG A C 1
ATOM 702 O O . ARG A 1 89 ? 13.108 9.018 -29.873 1.00 92.31 89 ARG A O 1
ATOM 709 N N . ARG A 1 90 ? 13.380 9.829 -27.792 1.00 91.44 90 ARG A N 1
ATOM 710 C CA . ARG A 1 90 ? 13.502 11.239 -28.189 1.00 91.44 90 ARG A CA 1
ATOM 711 C C . ARG A 1 90 ? 14.788 11.487 -28.983 1.00 91.44 90 ARG A C 1
ATOM 713 O O . ARG A 1 90 ? 14.732 12.162 -30.006 1.00 91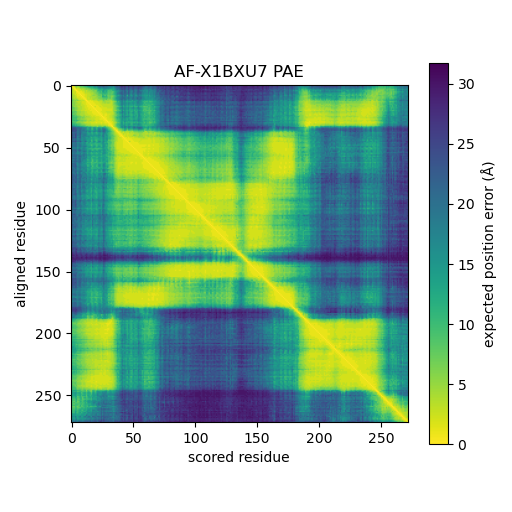.44 90 ARG A O 1
ATOM 720 N N . THR A 1 91 ? 15.901 10.902 -28.553 1.00 91.81 91 THR A N 1
ATOM 721 C CA . THR A 1 91 ? 17.231 11.072 -29.162 1.00 91.81 91 THR A CA 1
ATOM 722 C C . THR A 1 91 ? 17.380 10.304 -30.478 1.00 91.81 91 THR A C 1
ATOM 724 O O . THR A 1 91 ? 17.946 10.807 -31.452 1.00 91.81 91 THR A O 1
ATOM 727 N N . THR A 1 92 ? 16.830 9.092 -30.560 1.00 91.25 92 THR A N 1
ATOM 728 C CA . THR A 1 92 ? 16.879 8.263 -31.780 1.00 91.25 92 THR A CA 1
ATOM 729 C C . THR A 1 92 ? 15.749 8.568 -32.765 1.00 91.25 92 THR A C 1
ATOM 731 O O . THR A 1 92 ? 15.872 8.301 -33.961 1.00 91.25 92 THR A O 1
ATOM 734 N N . GLY A 1 93 ? 14.626 9.110 -32.285 1.00 91.31 93 GLY A N 1
ATOM 735 C CA . GLY A 1 93 ? 13.392 9.258 -33.056 1.00 91.31 93 GLY A CA 1
ATOM 736 C C . GLY A 1 93 ? 12.685 7.928 -33.357 1.00 91.31 93 GLY A C 1
ATOM 737 O O . GLY A 1 93 ? 11.758 7.916 -34.180 1.00 91.31 93 GLY A O 1
ATOM 738 N N . LEU A 1 94 ? 13.118 6.824 -32.733 1.00 92.19 94 LEU A N 1
ATOM 739 C CA . LEU A 1 94 ? 12.543 5.484 -32.856 1.00 92.19 94 LEU A CA 1
ATOM 740 C C . LEU A 1 94 ? 11.353 5.328 -31.905 1.00 92.19 94 LEU A C 1
ATOM 742 O O . LEU A 1 94 ? 11.491 4.988 -30.736 1.00 92.19 94 LEU A O 1
ATOM 746 N N . THR A 1 95 ? 10.148 5.577 -32.412 1.00 91.94 95 THR A N 1
ATOM 747 C CA . THR A 1 95 ? 8.907 5.220 -31.705 1.00 91.94 95 THR A CA 1
ATOM 748 C C . THR A 1 95 ? 8.472 3.806 -32.087 1.00 91.94 95 THR A C 1
ATOM 750 O O . THR A 1 95 ? 8.779 3.365 -33.196 1.00 91.94 95 THR A O 1
ATOM 753 N N . LYS A 1 96 ? 7.670 3.126 -31.249 1.00 90.88 96 LYS A N 1
ATOM 754 C CA . LYS A 1 96 ? 7.100 1.798 -31.572 1.00 90.88 96 LYS A CA 1
ATOM 755 C C . LYS A 1 96 ? 6.480 1.739 -32.972 1.00 90.88 96 LYS A C 1
ATOM 757 O O . LYS A 1 96 ? 6.743 0.832 -33.749 1.00 90.88 96 LYS A O 1
ATOM 762 N N . ARG A 1 97 ? 5.705 2.768 -33.339 1.00 91.56 97 ARG A N 1
ATOM 763 C CA . ARG A 1 97 ? 5.080 2.879 -34.670 1.00 91.56 97 ARG A CA 1
ATOM 764 C C . ARG A 1 97 ? 6.103 2.988 -35.798 1.00 91.56 97 ARG A C 1
ATOM 766 O O . ARG A 1 97 ? 5.847 2.519 -36.903 1.00 91.56 97 ARG A O 1
ATOM 773 N N . ARG A 1 98 ? 7.227 3.665 -35.554 1.00 93.00 98 ARG A N 1
ATOM 774 C CA . ARG A 1 98 ? 8.284 3.855 -36.550 1.00 93.00 98 ARG A CA 1
ATOM 775 C C . ARG A 1 98 ? 9.104 2.582 -36.731 1.00 93.00 98 ARG A C 1
ATOM 777 O O . ARG A 1 98 ? 9.386 2.259 -37.877 1.00 93.00 98 ARG A O 1
ATOM 784 N N . ILE A 1 99 ? 9.387 1.872 -35.639 1.00 92.44 99 ILE A N 1
ATOM 785 C CA . ILE A 1 99 ? 9.996 0.535 -35.636 1.00 92.44 99 ILE A CA 1
ATOM 786 C C . ILE A 1 99 ? 9.119 -0.439 -36.429 1.00 92.44 99 ILE A C 1
ATOM 788 O O . ILE A 1 99 ? 9.559 -0.934 -37.458 1.00 92.44 99 ILE A O 1
ATOM 792 N N . ALA A 1 100 ? 7.840 -0.580 -36.068 1.00 92.94 100 ALA A N 1
ATOM 793 C CA . ALA A 1 100 ? 6.915 -1.474 -36.771 1.00 92.94 100 ALA A CA 1
ATOM 794 C C . ALA A 1 100 ? 6.785 -1.132 -38.267 1.00 92.94 100 ALA A C 1
ATOM 796 O O . ALA A 1 100 ? 6.753 -2.005 -39.128 1.00 92.94 100 ALA A O 1
ATOM 797 N N . ARG A 1 101 ? 6.752 0.162 -38.621 1.00 95.06 101 ARG A N 1
ATOM 798 C CA . ARG A 1 101 ? 6.748 0.593 -40.030 1.00 95.06 101 ARG A CA 1
ATOM 799 C C . ARG A 1 101 ? 8.045 0.227 -40.758 1.00 95.06 101 ARG A C 1
ATOM 801 O O . ARG A 1 101 ? 8.007 0.017 -41.967 1.00 95.06 101 ARG A O 1
ATOM 808 N N . TRP A 1 102 ? 9.176 0.235 -40.059 1.00 94.44 102 TRP A N 1
ATOM 809 C CA . TRP A 1 102 ? 10.471 -0.152 -40.609 1.00 94.44 102 TRP A CA 1
ATOM 810 C C . TRP A 1 102 ? 10.516 -1.659 -40.865 1.00 94.44 102 TRP A C 1
ATOM 812 O O . TRP A 1 102 ? 10.814 -2.068 -41.983 1.00 94.44 102 TRP A O 1
ATOM 822 N N . GLU A 1 103 ? 10.080 -2.456 -39.890 1.00 93.19 103 GLU A N 1
ATOM 823 C CA . GLU A 1 103 ? 9.973 -3.918 -39.983 1.00 93.19 103 GLU A CA 1
ATOM 824 C C . GLU A 1 103 ? 9.016 -4.355 -41.093 1.00 93.19 103 GLU A C 1
ATOM 826 O O . GLU A 1 103 ? 9.359 -5.202 -41.914 1.00 93.19 103 GLU A O 1
ATOM 831 N N . ASN A 1 104 ? 7.875 -3.676 -41.239 1.00 93.81 104 ASN A N 1
ATOM 832 C CA . ASN A 1 104 ? 6.925 -3.927 -42.329 1.00 93.81 104 ASN A CA 1
ATOM 833 C C . ASN A 1 104 ? 7.503 -3.672 -43.733 1.00 93.81 104 ASN A C 1
ATOM 835 O O . ASN A 1 104 ? 6.894 -4.058 -44.728 1.00 93.81 104 ASN A O 1
ATOM 839 N N . ARG A 1 105 ? 8.658 -3.007 -43.844 1.00 94.19 105 ARG A N 1
ATOM 840 C CA . ARG A 1 105 ? 9.392 -2.827 -45.108 1.00 94.19 105 ARG A CA 1
ATOM 841 C C . ARG A 1 105 ? 10.471 -3.897 -45.320 1.00 94.19 105 ARG A C 1
ATOM 843 O O . ARG A 1 105 ? 11.301 -3.721 -46.209 1.00 94.19 105 ARG A O 1
ATOM 850 N N . GLY A 1 106 ? 10.481 -4.957 -44.509 1.00 92.44 106 GLY A N 1
ATOM 851 C CA . GLY A 1 106 ? 11.475 -6.033 -44.549 1.00 92.44 106 GLY A CA 1
ATOM 852 C C . GLY A 1 106 ? 12.851 -5.610 -44.035 1.00 92.44 106 GLY A C 1
ATOM 853 O O . GLY A 1 106 ? 13.857 -6.164 -44.461 1.00 92.44 106 GLY A O 1
ATOM 854 N N . ARG A 1 107 ? 12.906 -4.579 -43.186 1.00 92.75 107 ARG A N 1
ATOM 855 C CA . ARG A 1 107 ? 14.143 -4.019 -42.631 1.00 92.75 107 ARG A CA 1
ATOM 856 C C . ARG A 1 107 ? 14.240 -4.304 -41.140 1.00 92.75 107 ARG A C 1
ATOM 858 O O . ARG A 1 107 ? 13.222 -4.335 -40.461 1.00 92.75 107 ARG A O 1
ATOM 865 N N . ASP A 1 108 ? 15.455 -4.413 -40.629 1.00 91.38 108 ASP A N 1
ATOM 866 C CA . ASP A 1 108 ? 15.730 -4.648 -39.212 1.00 91.38 108 ASP A CA 1
ATOM 867 C C . ASP A 1 108 ? 16.585 -3.523 -38.599 1.00 91.38 108 ASP A C 1
ATOM 869 O O . ASP A 1 108 ? 16.838 -2.482 -39.223 1.00 91.38 108 ASP A O 1
ATOM 873 N N . TYR A 1 109 ? 17.028 -3.750 -37.363 1.00 88.94 109 TYR A N 1
ATOM 874 C CA . TYR A 1 109 ? 17.880 -2.846 -36.599 1.00 88.94 109 TYR A CA 1
ATOM 875 C C . TYR A 1 109 ? 19.232 -2.565 -37.279 1.00 88.94 109 TYR A C 1
ATOM 877 O O . TYR A 1 109 ? 19.705 -1.430 -37.223 1.00 88.94 109 TYR A O 1
ATOM 885 N N . SER A 1 110 ? 19.822 -3.549 -37.972 1.00 90.06 110 SER A N 1
ATOM 886 C CA . SER A 1 110 ? 21.129 -3.423 -38.638 1.00 90.06 110 SER A CA 1
ATOM 887 C C . SER A 1 110 ? 21.090 -2.426 -39.799 1.00 90.06 110 SER A C 1
ATOM 889 O O . SER A 1 110 ? 22.054 -1.715 -40.080 1.00 90.06 110 SER A O 1
ATOM 891 N N . THR A 1 111 ? 19.928 -2.308 -40.444 1.00 91.19 111 THR A N 1
ATOM 892 C CA . THR A 1 111 ? 19.713 -1.382 -41.563 1.00 91.19 111 THR A CA 1
ATOM 893 C C . THR A 1 111 ? 19.338 0.039 -41.130 1.00 91.19 111 THR A C 1
ATOM 895 O O . THR A 1 111 ? 19.112 0.904 -41.987 1.00 91.19 111 THR A O 1
ATOM 898 N N . TRP A 1 112 ? 19.219 0.304 -39.823 1.00 89.81 112 TRP A N 1
ATOM 899 C CA . TRP A 1 112 ? 18.903 1.636 -39.317 1.00 89.81 112 TRP A CA 1
ATOM 900 C C . TRP A 1 112 ? 20.164 2.518 -39.259 1.00 89.81 112 TRP A C 1
ATOM 902 O O . TRP A 1 112 ? 21.116 2.182 -38.551 1.00 89.81 112 TRP A O 1
ATOM 912 N N . PRO A 1 113 ? 20.194 3.680 -39.946 1.00 90.56 113 PRO A N 1
ATOM 913 C CA . PRO A 1 113 ? 21.412 4.480 -40.058 1.00 90.56 113 PRO A CA 1
ATOM 914 C C . PRO A 1 113 ? 21.961 4.945 -38.704 1.00 90.56 113 PRO A C 1
ATOM 916 O O . PRO A 1 113 ? 21.277 5.651 -37.957 1.00 90.56 113 PRO A O 1
ATOM 919 N N . GLY A 1 114 ? 23.212 4.573 -38.415 1.00 88.12 114 GLY A N 1
ATOM 920 C CA . GLY A 1 114 ? 23.944 5.005 -37.221 1.00 88.12 114 GLY A CA 1
ATOM 921 C C . GLY A 1 114 ? 23.346 4.520 -35.898 1.00 88.12 114 GLY A C 1
ATOM 922 O O . GLY A 1 114 ? 23.590 5.149 -34.869 1.00 88.12 114 GLY A O 1
ATOM 923 N N . LEU A 1 115 ? 22.530 3.454 -35.912 1.00 90.56 115 LEU A N 1
ATOM 924 C CA . LEU A 1 115 ? 21.912 2.940 -34.690 1.00 90.56 115 LEU A CA 1
ATOM 925 C C . LEU A 1 115 ? 22.947 2.401 -33.708 1.00 90.56 115 LEU A C 1
ATOM 927 O O . LEU A 1 115 ? 22.826 2.687 -32.527 1.00 90.56 115 LEU A O 1
ATOM 931 N N . ASP A 1 116 ? 23.955 1.675 -34.193 1.00 86.94 116 ASP A N 1
ATOM 932 C CA . ASP A 1 116 ? 24.991 1.071 -33.348 1.00 86.94 116 ASP A CA 1
ATOM 933 C C . ASP A 1 116 ? 25.754 2.120 -32.529 1.00 86.94 116 ASP A C 1
ATOM 935 O O . ASP A 1 116 ? 25.794 2.053 -31.301 1.00 86.94 116 ASP A O 1
ATOM 939 N N . THR A 1 117 ? 26.257 3.167 -33.190 1.00 89.62 117 THR A N 1
ATOM 940 C CA . THR A 1 117 ? 26.958 4.272 -32.522 1.00 89.62 117 THR A CA 1
ATOM 941 C C . THR A 1 117 ? 26.068 4.950 -31.484 1.00 89.62 117 THR A C 1
ATOM 943 O O . THR A 1 117 ? 26.474 5.107 -30.336 1.00 89.62 117 THR A O 1
ATOM 946 N N . LYS A 1 118 ? 24.822 5.278 -31.856 1.00 91.19 118 LYS A N 1
ATOM 947 C CA . LYS A 1 118 ? 23.866 5.916 -30.941 1.00 91.19 118 LYS A CA 1
ATOM 948 C C . LYS A 1 118 ? 23.462 5.014 -29.781 1.00 91.19 118 LYS A C 1
ATOM 950 O O . LYS A 1 118 ? 23.228 5.511 -28.687 1.00 91.19 118 LYS A O 1
ATOM 955 N N . ALA A 1 119 ? 23.329 3.712 -30.009 1.00 90.31 119 ALA A N 1
ATOM 956 C CA . ALA A 1 119 ? 22.960 2.765 -28.968 1.00 90.31 119 ALA A CA 1
ATOM 957 C C . ALA A 1 119 ? 24.077 2.620 -27.935 1.00 90.31 119 ALA A C 1
ATOM 959 O O . ALA A 1 119 ? 23.792 2.621 -26.741 1.00 90.31 119 ALA A O 1
ATOM 960 N N . ARG A 1 120 ? 25.337 2.592 -28.387 1.00 89.00 120 ARG A N 1
ATOM 961 C CA . ARG A 1 120 ? 26.510 2.556 -27.508 1.00 89.00 120 ARG A CA 1
ATOM 962 C C . ARG A 1 120 ? 26.683 3.858 -26.712 1.00 89.00 120 ARG A C 1
ATOM 964 O O . ARG A 1 120 ? 26.952 3.794 -25.519 1.00 89.00 120 ARG A O 1
ATOM 971 N N . GLU A 1 121 ? 26.459 5.020 -27.332 1.00 89.88 121 GLU A N 1
ATOM 972 C CA . GLU A 1 121 ? 26.426 6.322 -26.635 1.00 89.88 121 GLU A CA 1
ATOM 973 C C . GLU A 1 121 ? 25.328 6.364 -25.564 1.00 89.88 121 GLU A C 1
ATOM 975 O O . GLU A 1 121 ? 25.585 6.694 -24.409 1.00 89.88 121 GLU A O 1
ATOM 980 N N . LEU A 1 122 ? 24.104 5.961 -25.920 1.00 91.62 122 LEU A N 1
ATOM 981 C CA . LEU A 1 122 ? 22.978 5.942 -24.986 1.00 91.62 122 LEU A CA 1
ATOM 982 C C . LEU A 1 122 ? 23.182 4.952 -23.837 1.00 91.62 122 LEU A C 1
ATOM 984 O O . LEU A 1 122 ? 22.712 5.222 -22.738 1.00 91.62 122 LEU A O 1
ATOM 988 N N . ALA A 1 123 ? 23.868 3.831 -24.067 1.00 88.62 123 ALA A N 1
ATOM 989 C CA . ALA A 1 123 ? 24.217 2.894 -23.005 1.00 88.62 123 ALA A CA 1
ATOM 990 C C . ALA A 1 123 ? 25.146 3.532 -21.956 1.00 88.62 123 ALA A C 1
ATOM 992 O O . ALA A 1 123 ? 24.954 3.305 -20.764 1.00 88.62 123 ALA A O 1
ATOM 993 N N . SER A 1 124 ? 26.088 4.380 -22.386 1.00 86.44 124 SER A N 1
ATOM 994 C CA . SER A 1 124 ? 26.954 5.148 -21.480 1.00 86.44 124 SER A CA 1
ATOM 995 C C . SER A 1 124 ? 26.219 6.279 -20.766 1.00 86.44 124 SER A C 1
ATOM 997 O O . SER A 1 124 ? 26.356 6.436 -19.554 1.00 86.44 124 SER A O 1
ATOM 999 N N . ASP A 1 125 ? 25.432 7.066 -21.501 1.00 88.75 125 ASP A N 1
ATOM 1000 C CA . ASP A 1 125 ? 24.765 8.255 -20.958 1.00 88.75 125 ASP A CA 1
ATOM 1001 C C . ASP A 1 125 ? 23.570 7.906 -20.057 1.00 88.75 125 ASP A C 1
ATOM 1003 O O . ASP A 1 125 ? 23.208 8.665 -19.154 1.00 88.75 125 ASP A O 1
ATOM 1007 N N . LEU A 1 126 ? 22.917 6.771 -20.321 1.00 90.25 126 LEU A N 1
ATOM 1008 C CA . LEU A 1 126 ? 21.692 6.333 -19.660 1.00 90.25 126 LEU A CA 1
ATOM 1009 C C . LEU A 1 126 ? 21.848 4.887 -19.161 1.00 90.25 126 LEU A C 1
ATOM 1011 O O . LEU A 1 126 ? 21.228 3.978 -19.724 1.00 90.25 126 LEU A O 1
ATOM 1015 N N . PRO A 1 127 ? 22.595 4.653 -18.065 1.00 87.00 127 PRO A N 1
ATOM 1016 C CA . PRO A 1 127 ? 22.797 3.305 -17.519 1.00 87.00 127 PRO A CA 1
ATOM 1017 C C . PRO A 1 127 ? 21.473 2.615 -17.145 1.00 87.00 127 PRO A C 1
ATOM 1019 O O . PRO A 1 127 ? 21.332 1.395 -17.240 1.00 87.00 127 PRO A O 1
ATOM 1022 N N . ASP A 1 128 ? 20.448 3.406 -16.816 1.00 88.56 128 ASP A N 1
ATOM 1023 C CA . ASP A 1 128 ? 19.087 2.940 -16.550 1.00 88.56 128 ASP A CA 1
ATOM 1024 C C . ASP A 1 128 ? 18.400 2.274 -17.758 1.00 88.56 128 ASP A C 1
ATOM 1026 O O . ASP A 1 128 ? 17.386 1.601 -17.564 1.00 88.56 128 ASP A O 1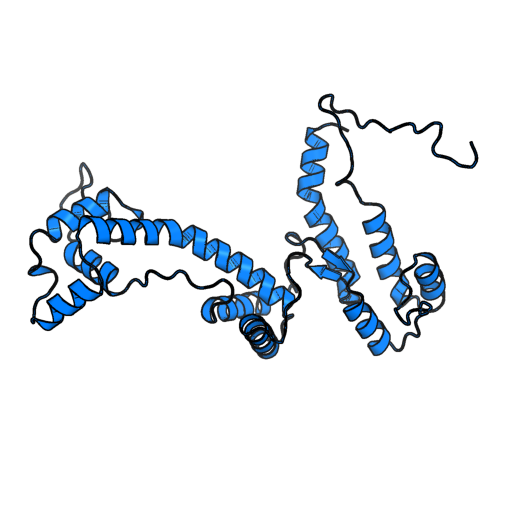
ATOM 1030 N N . LEU A 1 129 ? 18.918 2.401 -18.990 1.00 88.00 129 LEU A N 1
ATOM 1031 C CA . LEU A 1 129 ? 18.433 1.633 -20.148 1.00 88.00 129 LEU A CA 1
ATOM 1032 C C . LEU A 1 129 ? 18.680 0.132 -19.996 1.00 88.00 129 LEU A C 1
ATOM 1034 O O . LEU A 1 129 ? 17.911 -0.650 -20.552 1.00 88.00 129 LEU A O 1
ATOM 1038 N N . ARG A 1 130 ? 19.704 -0.263 -19.227 1.00 86.25 130 ARG A N 1
ATOM 1039 C CA . ARG A 1 130 ? 20.074 -1.666 -18.977 1.00 86.25 130 ARG A CA 1
ATOM 1040 C C . ARG A 1 130 ? 20.351 -2.463 -20.264 1.00 86.25 130 ARG A C 1
ATOM 1042 O O . ARG A 1 130 ? 19.999 -3.634 -20.342 1.00 86.25 130 ARG A O 1
ATOM 1049 N N . ILE A 1 131 ? 20.984 -1.825 -21.253 1.00 84.81 131 ILE A N 1
ATOM 1050 C CA . ILE A 1 131 ? 21.396 -2.436 -22.537 1.00 84.81 131 ILE A CA 1
ATOM 1051 C C . ILE A 1 131 ? 22.918 -2.673 -22.635 1.00 84.81 131 ILE A C 1
ATOM 1053 O O . ILE A 1 131 ? 23.450 -2.827 -23.729 1.00 84.81 131 ILE A O 1
ATOM 1057 N N . GLY A 1 132 ? 23.624 -2.627 -21.498 1.00 81.69 132 GLY A N 1
ATOM 1058 C CA . GLY A 1 132 ? 25.089 -2.707 -21.396 1.00 81.69 132 GLY A CA 1
ATOM 1059 C C . GLY A 1 132 ? 25.718 -1.445 -20.789 1.00 81.69 132 GLY A C 1
ATOM 1060 O O . GLY A 1 132 ? 25.000 -0.526 -20.396 1.00 81.69 132 GLY A O 1
ATOM 1061 N N . GLN A 1 133 ? 27.053 -1.417 -20.683 1.00 70.69 133 GLN A N 1
ATOM 1062 C CA . GLN A 1 133 ? 27.810 -0.302 -20.076 1.00 70.69 133 GLN A CA 1
ATOM 1063 C C . GLN A 1 133 ? 28.236 0.782 -21.090 1.00 70.69 133 GLN A C 1
ATOM 1065 O O . GLN A 1 133 ? 28.576 1.900 -20.702 1.00 70.69 133 GLN A O 1
ATOM 1070 N N . GLY A 1 134 ? 28.194 0.480 -22.392 1.00 72.38 134 GLY A N 1
ATOM 1071 C CA . GLY A 1 134 ? 28.606 1.396 -23.456 1.00 72.38 134 GLY A CA 1
ATOM 1072 C C . GLY A 1 134 ? 30.128 1.577 -23.529 1.00 72.38 134 GLY A C 1
ATOM 1073 O O . GLY A 1 134 ? 30.888 0.625 -23.377 1.00 72.38 134 GLY A O 1
ATOM 1074 N N . TYR A 1 135 ? 30.595 2.798 -23.796 1.00 67.12 135 TYR A N 1
ATOM 1075 C CA . TYR A 1 135 ? 32.014 3.157 -23.774 1.00 67.12 135 TYR A CA 1
ATOM 1076 C C . TYR A 1 135 ? 32.573 3.193 -22.341 1.00 67.12 135 TYR A C 1
ATOM 1078 O O . TYR A 1 135 ? 32.361 4.157 -21.604 1.00 67.12 135 TYR A O 1
ATOM 1086 N N . VAL A 1 136 ? 33.351 2.174 -21.970 1.00 65.31 136 VAL A N 1
ATOM 1087 C CA . VAL A 1 136 ? 34.117 2.127 -20.714 1.00 65.31 136 VAL A CA 1
ATOM 1088 C C . VAL A 1 136 ? 35.577 2.500 -20.997 1.00 65.31 136 VAL A C 1
ATOM 1090 O O . VAL A 1 136 ? 36.205 1.947 -21.900 1.00 65.31 136 VAL A O 1
ATOM 1093 N N . GLN A 1 137 ? 36.147 3.453 -20.250 1.00 58.44 137 GLN A N 1
ATOM 1094 C CA . GLN A 1 137 ? 37.568 3.794 -20.390 1.00 58.44 137 GLN A CA 1
ATOM 1095 C C . GLN A 1 137 ? 38.445 2.660 -19.835 1.00 58.44 137 GLN A C 1
ATOM 1097 O O . GLN A 1 137 ? 38.451 2.423 -18.631 1.00 58.44 137 GLN A O 1
ATOM 1102 N N . GLY A 1 138 ? 39.225 2.009 -20.704 1.00 58.81 138 GLY A N 1
ATOM 1103 C CA . GLY A 1 138 ? 40.259 1.042 -20.310 1.00 58.81 138 GLY A CA 1
ATOM 1104 C C . GLY A 1 138 ? 39.900 -0.440 -20.463 1.00 58.81 138 GLY A C 1
ATOM 1105 O O . GLY A 1 138 ? 40.758 -1.272 -20.182 1.00 58.81 138 GLY A O 1
ATOM 1106 N N . GLU A 1 139 ? 38.702 -0.783 -20.947 1.00 55.03 139 GLU A N 1
ATOM 1107 C CA . GLU A 1 139 ? 38.327 -2.166 -21.276 1.00 55.03 139 GLU A CA 1
ATOM 1108 C C . GLU A 1 139 ? 38.243 -2.405 -22.792 1.00 55.03 139 GLU A C 1
ATOM 1110 O O . GLU A 1 139 ? 37.946 -1.503 -23.579 1.00 55.03 139 GLU A O 1
ATOM 1115 N N . ASN A 1 140 ? 38.559 -3.637 -23.202 1.00 55.47 140 ASN A N 1
ATOM 1116 C CA . ASN A 1 140 ? 38.474 -4.086 -24.590 1.00 55.47 140 ASN A CA 1
ATOM 1117 C C . ASN A 1 140 ? 37.013 -4.249 -25.038 1.00 55.47 140 ASN A C 1
ATOM 1119 O O . ASN A 1 140 ? 36.135 -4.508 -24.225 1.00 55.47 140 ASN A O 1
ATOM 1123 N N . TYR A 1 141 ? 36.816 -4.131 -26.355 1.00 55.06 141 TYR A N 1
ATOM 1124 C CA . TYR A 1 141 ? 35.570 -4.292 -27.115 1.00 55.06 141 TYR A CA 1
ATOM 1125 C C . TYR A 1 141 ? 34.537 -5.218 -26.440 1.00 55.06 141 TYR A C 1
ATOM 1127 O O . TYR A 1 141 ? 34.727 -6.431 -26.381 1.00 55.06 141 TYR A O 1
ATOM 1135 N N . ASP A 1 142 ? 33.440 -4.638 -25.952 1.00 65.38 142 ASP A N 1
ATOM 1136 C CA . ASP A 1 142 ? 32.269 -5.388 -25.501 1.00 65.38 142 ASP A CA 1
ATOM 1137 C C . ASP A 1 142 ? 31.521 -5.928 -26.735 1.00 65.38 142 ASP A C 1
ATOM 1139 O O . ASP A 1 142 ? 31.083 -5.144 -27.583 1.00 65.38 142 ASP A O 1
ATOM 1143 N N . ASP A 1 143 ? 31.396 -7.258 -26.839 1.00 68.88 143 ASP A N 1
ATOM 1144 C CA . ASP A 1 143 ? 30.709 -7.995 -27.924 1.00 68.88 143 ASP A CA 1
ATOM 1145 C C . ASP A 1 143 ? 29.172 -7.840 -27.871 1.00 68.88 143 ASP A C 1
ATOM 1147 O O . ASP A 1 143 ? 28.411 -8.507 -28.571 1.00 68.88 143 ASP A O 1
ATOM 1151 N N . THR A 1 144 ? 28.685 -6.950 -27.008 1.00 80.75 144 THR A N 1
ATOM 1152 C CA . THR A 1 144 ? 27.275 -6.603 -26.897 1.00 80.75 144 THR A CA 1
ATOM 1153 C C . THR A 1 144 ? 26.757 -5.931 -28.176 1.00 80.75 144 THR A C 1
ATOM 1155 O O . THR A 1 144 ? 27.190 -4.841 -28.556 1.00 80.75 144 THR A O 1
ATOM 1158 N N . ASP A 1 145 ? 25.748 -6.541 -28.809 1.00 87.81 145 ASP A N 1
ATOM 1159 C CA . ASP A 1 145 ? 24.969 -5.930 -29.896 1.00 87.81 145 ASP A CA 1
ATOM 1160 C C . ASP A 1 145 ? 23.999 -4.873 -29.329 1.00 87.81 145 ASP A C 1
ATOM 1162 O O . ASP A 1 145 ? 22.799 -5.099 -29.130 1.00 87.81 145 ASP A O 1
ATOM 1166 N N . TYR A 1 146 ? 24.555 -3.697 -29.026 1.00 88.31 146 TYR A N 1
ATOM 1167 C CA . TYR A 1 146 ? 23.830 -2.548 -28.481 1.00 88.31 146 TYR A CA 1
ATOM 1168 C C . TYR A 1 146 ? 22.652 -2.132 -29.372 1.00 88.31 146 TYR A C 1
ATOM 1170 O O . TYR A 1 146 ? 21.594 -1.747 -28.865 1.00 88.31 146 TYR A O 1
ATOM 1178 N N . ALA A 1 147 ? 22.807 -2.227 -30.697 1.00 90.75 147 ALA A N 1
ATOM 1179 C CA . ALA A 1 147 ? 21.759 -1.884 -31.650 1.00 90.75 147 ALA A CA 1
ATOM 1180 C C . ALA A 1 147 ? 20.556 -2.831 -31.534 1.00 90.75 147 ALA A C 1
ATOM 1182 O O . ALA A 1 147 ? 19.418 -2.355 -31.458 1.00 90.75 147 ALA A O 1
ATOM 1183 N N . ALA A 1 148 ? 20.788 -4.146 -31.470 1.00 91.06 148 ALA A N 1
ATOM 1184 C CA . ALA A 1 148 ? 19.728 -5.138 -31.293 1.00 91.06 148 ALA A CA 1
ATOM 1185 C C . ALA A 1 148 ? 19.019 -4.996 -29.940 1.00 91.06 148 ALA A C 1
ATOM 1187 O O . ALA A 1 148 ? 17.782 -5.048 -29.872 1.00 91.06 148 ALA A O 1
ATOM 1188 N N . GLN A 1 149 ? 19.785 -4.779 -28.865 1.00 91.56 149 GLN A N 1
ATOM 1189 C CA . GLN A 1 149 ? 19.231 -4.605 -27.522 1.00 91.56 149 GLN A CA 1
ATOM 1190 C C . GLN A 1 149 ? 18.372 -3.344 -27.429 1.00 91.56 149 GLN A C 1
ATOM 1192 O O . GLN A 1 149 ? 17.226 -3.410 -26.978 1.00 91.56 149 GLN A O 1
ATOM 1197 N N . LEU A 1 150 ? 18.872 -2.207 -27.928 1.00 92.44 150 LEU A N 1
ATOM 1198 C CA . LEU A 1 150 ? 18.106 -0.963 -27.953 1.00 92.44 150 LEU A CA 1
ATOM 1199 C C . LEU A 1 150 ? 16.856 -1.095 -28.829 1.00 92.44 150 LEU A C 1
ATOM 1201 O O . LEU A 1 150 ? 15.786 -0.636 -28.437 1.00 92.44 150 LEU A O 1
ATOM 1205 N N . TRP A 1 151 ? 16.957 -1.730 -29.999 1.00 93.62 151 TRP A N 1
ATOM 1206 C CA . TRP A 1 151 ? 15.807 -1.934 -30.882 1.00 93.62 151 TRP A CA 1
ATOM 1207 C C . TRP A 1 151 ? 14.702 -2.737 -30.199 1.00 93.62 151 TRP A C 1
ATOM 1209 O O . TRP A 1 151 ? 13.546 -2.313 -30.186 1.00 93.62 151 TRP A O 1
ATOM 1219 N N . THR A 1 152 ? 15.066 -3.861 -29.582 1.00 92.00 152 THR A N 1
ATOM 1220 C CA . THR A 1 152 ? 14.137 -4.736 -28.856 1.00 92.00 152 THR A CA 1
ATOM 1221 C C . THR A 1 152 ? 13.495 -4.004 -27.684 1.00 92.00 152 THR A C 1
ATOM 1223 O O . THR A 1 152 ? 12.270 -4.001 -27.558 1.00 92.00 152 THR A O 1
ATOM 1226 N N . LEU A 1 153 ? 14.297 -3.288 -26.892 1.00 91.69 153 LEU A N 1
ATOM 1227 C CA . LEU A 1 153 ? 13.814 -2.468 -25.786 1.00 91.69 153 LEU A CA 1
ATOM 1228 C C . LEU A 1 153 ? 12.799 -1.422 -26.270 1.00 91.69 153 LEU A C 1
ATOM 1230 O O . LEU A 1 153 ? 11.682 -1.322 -25.764 1.00 91.69 153 LEU A O 1
ATOM 1234 N N . LEU A 1 154 ? 13.141 -0.648 -27.303 1.00 92.06 154 LEU A N 1
ATOM 1235 C CA . LEU A 1 154 ? 12.255 0.397 -27.808 1.00 92.06 154 LEU A CA 1
ATOM 1236 C C . LEU A 1 154 ? 10.993 -0.160 -28.479 1.00 92.06 154 LEU A C 1
ATOM 1238 O O . LEU A 1 154 ? 9.964 0.526 -28.446 1.00 92.06 154 LEU A O 1
ATOM 1242 N N . ARG A 1 155 ? 11.052 -1.366 -29.056 1.00 90.75 155 ARG A N 1
ATOM 1243 C CA . ARG A 1 155 ? 9.915 -2.077 -29.658 1.00 90.75 155 ARG A CA 1
ATOM 1244 C C . ARG A 1 155 ? 8.925 -2.549 -28.594 1.00 90.75 155 ARG A C 1
ATOM 1246 O O . ARG A 1 155 ? 7.732 -2.249 -28.702 1.00 90.75 155 ARG A O 1
ATOM 1253 N N . ASP A 1 156 ? 9.420 -3.204 -27.548 1.00 84.94 156 ASP A N 1
ATOM 1254 C CA . ASP A 1 156 ? 8.580 -3.977 -26.629 1.00 84.94 156 ASP A CA 1
ATOM 1255 C C . ASP A 1 156 ? 8.148 -3.181 -25.393 1.00 84.94 156 ASP A C 1
ATOM 1257 O O . ASP A 1 156 ? 6.978 -3.255 -25.009 1.00 84.94 156 ASP A O 1
ATOM 1261 N N . THR A 1 157 ? 8.994 -2.302 -24.844 1.00 80.69 157 THR A N 1
ATOM 1262 C CA . THR A 1 157 ? 8.683 -1.564 -23.605 1.00 80.69 157 THR A CA 1
ATOM 1263 C C . THR A 1 157 ? 7.444 -0.687 -23.757 1.00 80.69 157 THR A C 1
ATOM 1265 O O . THR A 1 157 ? 7.446 0.280 -24.528 1.00 80.69 157 THR A O 1
ATOM 1268 N N . ASP A 1 158 ? 6.355 -1.017 -23.059 1.00 74.25 158 ASP A N 1
ATOM 1269 C CA . ASP A 1 158 ? 5.191 -0.133 -22.954 1.00 74.25 158 ASP A CA 1
ATOM 1270 C C . ASP A 1 158 ? 5.536 1.103 -22.109 1.00 74.25 158 ASP A C 1
ATOM 1272 O O . ASP A 1 158 ? 6.254 1.028 -21.117 1.00 74.25 158 ASP A O 1
ATOM 1276 N N . ASP A 1 159 ? 5.042 2.267 -22.528 1.00 69.38 159 ASP A N 1
ATOM 1277 C CA . ASP A 1 159 ? 5.289 3.542 -21.838 1.00 69.38 159 ASP A CA 1
ATOM 1278 C C . ASP A 1 159 ? 4.431 3.710 -20.585 1.00 69.38 159 ASP A C 1
ATOM 1280 O O . ASP A 1 159 ? 4.587 4.681 -19.832 1.00 69.38 159 ASP A O 1
ATOM 1284 N N . ARG A 1 160 ? 3.468 2.808 -20.412 1.00 72.31 160 ARG A N 1
ATOM 1285 C CA . ARG A 1 160 ? 2.499 2.841 -19.332 1.00 72.31 160 ARG A CA 1
ATOM 1286 C C . ARG A 1 160 ? 3.084 2.129 -18.130 1.00 72.31 160 ARG A C 1
ATOM 1288 O O . ARG A 1 160 ? 3.349 0.935 -18.167 1.00 72.31 160 ARG A O 1
ATOM 1295 N N . LEU A 1 161 ? 3.250 2.888 -17.054 1.00 73.69 161 LEU A N 1
ATOM 1296 C CA . LEU A 1 161 ? 3.419 2.287 -15.744 1.00 73.69 161 LEU A CA 1
ATOM 1297 C C . LEU A 1 161 ? 2.105 1.606 -15.350 1.00 73.69 161 LEU A C 1
ATOM 1299 O O . LEU A 1 161 ? 1.043 2.187 -15.618 1.00 73.69 161 LEU A O 1
ATOM 1303 N N . PRO A 1 162 ? 2.168 0.423 -14.719 1.00 78.75 162 PRO A N 1
ATOM 1304 C CA . PRO A 1 162 ? 0.976 -0.256 -14.241 1.00 78.75 162 PRO A CA 1
ATOM 1305 C C . PRO A 1 162 ? 0.204 0.660 -13.292 1.00 78.75 162 PRO A C 1
ATOM 1307 O O . PRO A 1 162 ? 0.780 1.476 -12.560 1.00 78.75 162 PRO A O 1
ATOM 1310 N N . GLY A 1 163 ? -1.122 0.561 -13.344 1.00 83.19 163 GLY A N 1
ATOM 1311 C CA . GLY A 1 163 ? -1.985 1.319 -12.445 1.00 83.19 163 GLY A CA 1
ATOM 1312 C C . GLY A 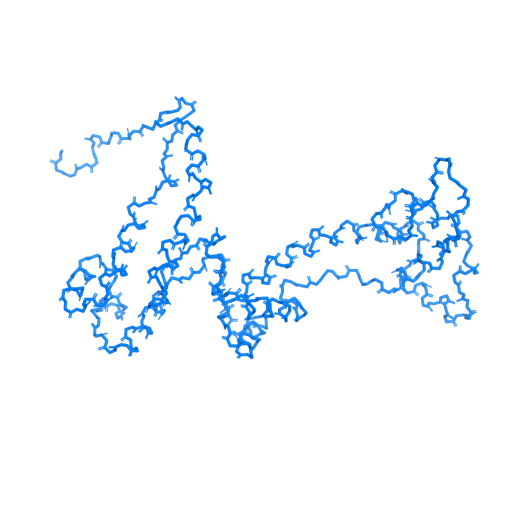1 163 ? -1.825 0.861 -10.993 1.00 83.19 163 GLY A C 1
ATOM 1313 O O . GLY A 1 163 ? -1.369 -0.239 -10.718 1.00 83.19 163 GLY A O 1
ATOM 1314 N N . ARG A 1 164 ? -2.271 1.671 -10.027 1.00 82.38 164 ARG A N 1
ATOM 1315 C CA . ARG A 1 164 ? -2.205 1.310 -8.593 1.00 82.38 164 ARG A CA 1
ATOM 1316 C C . ARG A 1 164 ? -2.842 -0.045 -8.254 1.00 82.38 164 ARG A C 1
ATOM 1318 O O . ARG A 1 164 ? -2.375 -0.718 -7.348 1.00 82.38 164 ARG A O 1
ATOM 1325 N N . TYR A 1 165 ? -3.913 -0.398 -8.955 1.00 88.25 165 TYR A N 1
ATOM 1326 C CA . TYR A 1 165 ? -4.661 -1.642 -8.766 1.00 88.25 165 TYR A CA 1
ATOM 1327 C C . TYR A 1 165 ? -4.722 -2.423 -10.081 1.00 88.25 165 TYR A C 1
ATOM 1329 O O . TYR A 1 165 ? -5.780 -2.913 -10.472 1.00 88.25 165 TYR A O 1
ATOM 1337 N N . ASP A 1 166 ? -3.607 -2.422 -10.811 1.00 89.12 166 ASP A N 1
ATOM 1338 C CA . ASP A 1 166 ? -3.425 -3.279 -11.977 1.00 89.12 166 ASP A CA 1
ATOM 1339 C C . ASP A 1 166 ? -3.577 -4.754 -11.556 1.00 89.12 166 ASP A C 1
ATOM 1341 O O . ASP A 1 166 ? -3.072 -5.101 -10.481 1.00 89.12 166 ASP A O 1
ATOM 1345 N N . PRO A 1 167 ? -4.267 -5.613 -12.332 1.00 89.56 167 PRO A N 1
ATOM 1346 C CA . PRO A 1 167 ? -4.439 -7.025 -11.993 1.00 89.56 167 PRO A CA 1
ATOM 1347 C C . PRO A 1 167 ? -3.141 -7.736 -11.605 1.00 89.56 167 PRO A C 1
ATOM 1349 O O . PRO A 1 167 ? -3.132 -8.466 -10.620 1.00 89.56 167 PRO A O 1
ATOM 1352 N N . GLU A 1 168 ? -2.035 -7.457 -12.301 1.00 88.19 168 GLU A N 1
ATOM 1353 C CA . GLU A 1 168 ? -0.739 -8.085 -12.014 1.00 88.19 168 GLU A CA 1
ATOM 1354 C C . GLU A 1 168 ? -0.204 -7.695 -10.624 1.00 88.19 168 GLU A C 1
ATOM 1356 O O . GLU A 1 168 ? 0.293 -8.534 -9.873 1.00 88.19 168 GLU A O 1
ATOM 1361 N N . ILE A 1 169 ? -0.367 -6.426 -10.234 1.00 90.38 169 ILE A N 1
ATOM 1362 C CA . ILE A 1 169 ? 0.030 -5.943 -8.904 1.00 90.38 169 ILE A CA 1
ATOM 1363 C C . ILE A 1 169 ? -0.872 -6.549 -7.827 1.00 90.38 169 ILE A C 1
ATOM 1365 O O . ILE A 1 169 ? -0.379 -6.929 -6.766 1.00 90.38 169 ILE A O 1
ATOM 1369 N N . LEU A 1 170 ? -2.182 -6.645 -8.081 1.00 92.06 170 LEU A N 1
ATOM 1370 C CA . LEU A 1 170 ? -3.132 -7.233 -7.134 1.00 92.06 170 LEU A CA 1
ATOM 1371 C C . LEU A 1 170 ? -2.861 -8.720 -6.904 1.00 92.06 170 LEU A C 1
ATOM 1373 O O . LEU A 1 170 ? -2.888 -9.166 -5.762 1.00 92.06 170 LEU A O 1
ATOM 1377 N N . GLU A 1 171 ? -2.560 -9.474 -7.956 1.00 90.88 171 GLU A N 1
ATOM 1378 C CA . GLU A 1 171 ? -2.255 -10.901 -7.858 1.00 90.88 171 GLU A CA 1
ATOM 1379 C C . GLU A 1 171 ? -0.979 -11.143 -7.042 1.00 90.88 171 GLU A C 1
ATOM 1381 O O . GLU A 1 171 ? -0.964 -11.932 -6.092 1.00 90.88 171 GLU A O 1
ATOM 1386 N N . GLN A 1 172 ? 0.086 -10.395 -7.340 1.00 90.56 172 GLN A N 1
ATOM 1387 C CA . GLN A 1 172 ? 1.327 -10.464 -6.571 1.00 90.56 172 GLN A CA 1
ATOM 1388 C C . GLN A 1 172 ? 1.119 -10.037 -5.110 1.00 90.56 172 GLN A C 1
ATOM 1390 O O . GLN A 1 172 ? 1.746 -10.601 -4.208 1.00 90.56 172 GLN A O 1
ATOM 1395 N N . ALA A 1 173 ? 0.222 -9.073 -4.865 1.00 89.69 173 ALA A N 1
ATOM 1396 C CA . ALA A 1 173 ? -0.058 -8.556 -3.527 1.00 89.69 173 ALA A CA 1
ATOM 1397 C C . ALA A 1 173 ? -0.785 -9.617 -2.726 1.00 89.69 173 ALA A C 1
ATOM 1399 O O . ALA A 1 173 ? -0.381 -9.946 -1.615 1.00 89.69 173 ALA A O 1
ATOM 1400 N N . ALA A 1 174 ? -1.803 -10.217 -3.336 1.00 89.19 174 ALA A N 1
ATOM 1401 C CA . ALA A 1 174 ? -2.568 -11.289 -2.740 1.00 89.19 174 ALA A CA 1
ATOM 1402 C C . ALA A 1 174 ? -1.676 -12.489 -2.417 1.00 89.19 174 ALA A C 1
ATOM 1404 O O . ALA A 1 174 ? -1.745 -13.020 -1.312 1.00 89.19 174 ALA A O 1
ATOM 1405 N N . ALA A 1 175 ? -0.759 -12.853 -3.316 1.00 88.75 175 ALA A N 1
ATOM 1406 C CA . ALA A 1 175 ? 0.205 -13.921 -3.076 1.00 88.75 175 ALA A CA 1
ATOM 1407 C C . ALA A 1 175 ? 1.170 -13.617 -1.914 1.00 88.75 175 ALA A C 1
ATOM 1409 O O . ALA A 1 175 ? 1.535 -14.534 -1.175 1.00 88.75 175 ALA A O 1
ATOM 1410 N N . ARG A 1 176 ? 1.600 -12.360 -1.733 1.00 85.31 176 ARG A N 1
ATOM 1411 C CA . ARG A 1 176 ? 2.427 -11.954 -0.582 1.00 85.31 176 ARG A CA 1
ATOM 1412 C C . ARG A 1 176 ? 1.645 -11.970 0.722 1.00 85.31 176 ARG A C 1
ATOM 1414 O O . ARG A 1 176 ? 2.118 -12.564 1.688 1.00 85.31 176 ARG A O 1
ATOM 1421 N N . VAL A 1 177 ? 0.451 -11.381 0.729 1.00 82.94 177 VAL A N 1
ATOM 1422 C CA . VAL A 1 177 ? -0.423 -11.344 1.909 1.00 82.94 177 VAL A CA 1
ATOM 1423 C C . VAL A 1 177 ? -0.828 -12.758 2.321 1.00 82.94 177 VAL A C 1
ATOM 1425 O O . VAL A 1 177 ? -0.780 -13.069 3.499 1.00 82.94 177 VAL A O 1
ATOM 1428 N N . ALA A 1 178 ? -1.137 -13.646 1.374 1.00 81.62 178 ALA A N 1
ATOM 1429 C CA . ALA A 1 178 ? -1.508 -15.030 1.670 1.00 81.62 178 ALA A CA 1
ATOM 1430 C C . ALA A 1 178 ? -0.344 -15.877 2.221 1.00 81.62 178 ALA A C 1
ATOM 1432 O O . ALA A 1 178 ? -0.572 -16.812 2.983 1.00 81.62 178 ALA A O 1
ATOM 1433 N N . LYS A 1 179 ? 0.906 -15.579 1.833 1.00 79.06 179 LYS A N 1
ATOM 1434 C CA . LYS A 1 179 ? 2.110 -16.253 2.364 1.00 79.06 179 LYS A CA 1
ATOM 1435 C C . LYS A 1 179 ? 2.539 -15.708 3.721 1.00 79.06 179 LYS A C 1
ATOM 1437 O O . LYS A 1 179 ? 3.187 -16.413 4.491 1.00 79.06 179 LYS A O 1
ATOM 1442 N N . SER A 1 180 ? 2.219 -14.449 3.988 1.00 65.81 180 SER A N 1
ATOM 1443 C CA . SER A 1 180 ? 2.370 -13.857 5.301 1.00 65.81 180 SER A CA 1
ATOM 1444 C C . SER A 1 180 ? 1.276 -14.420 6.206 1.00 65.81 180 SER A C 1
ATOM 1446 O O . SER A 1 180 ? 0.139 -13.970 6.174 1.00 65.81 180 SER A O 1
ATOM 1448 N N . ASP A 1 181 ? 1.623 -15.366 7.080 1.00 53.06 181 ASP A N 1
ATOM 1449 C CA . ASP A 1 181 ? 0.741 -15.812 8.181 1.00 53.06 181 ASP A CA 1
ATOM 1450 C C . ASP A 1 181 ? 0.309 -14.628 9.088 1.00 53.06 181 ASP A C 1
ATOM 1452 O O . ASP A 1 181 ? -0.632 -14.692 9.879 1.00 53.06 181 ASP A O 1
ATOM 1456 N N . SER A 1 182 ? 0.982 -13.482 8.930 1.00 48.84 182 SER A N 1
ATOM 1457 C CA . SER A 1 182 ? 0.569 -12.202 9.482 1.00 48.84 182 SER A CA 1
ATOM 1458 C C . SER A 1 182 ? -0.463 -11.543 8.566 1.00 48.84 182 SER A C 1
ATOM 1460 O O . SER A 1 182 ? -0.116 -10.989 7.521 1.00 48.84 182 SER A O 1
ATOM 1462 N N . ARG A 1 183 ? -1.726 -11.531 9.013 1.00 52.47 183 ARG A N 1
ATOM 1463 C CA . ARG A 1 183 ? -2.661 -10.428 8.727 1.00 52.47 183 ARG A CA 1
ATOM 1464 C C . ARG A 1 183 ? -1.873 -9.136 8.920 1.00 52.47 183 ARG A C 1
ATOM 1466 O O . ARG A 1 183 ? -1.520 -8.901 10.066 1.00 52.47 183 ARG A O 1
ATOM 1473 N N . CYS A 1 184 ? -1.529 -8.459 7.819 1.00 48.56 184 CYS A N 1
ATOM 1474 C CA . CYS A 1 184 ? -0.769 -7.207 7.677 1.00 48.56 184 CYS A CA 1
ATOM 1475 C C . CYS A 1 184 ? 0.365 -6.930 8.690 1.00 48.56 184 CYS A C 1
ATOM 1477 O O . CYS A 1 184 ? 0.244 -7.072 9.900 1.00 48.56 184 CYS A O 1
ATOM 1479 N N . ASP A 1 185 ? 1.501 -6.427 8.215 1.00 47.00 185 ASP A N 1
ATOM 1480 C CA . ASP A 1 185 ? 2.504 -5.907 9.138 1.00 47.00 185 ASP A CA 1
ATOM 1481 C C . ASP A 1 185 ? 1.939 -4.649 9.834 1.00 47.00 185 ASP A C 1
ATOM 1483 O O . ASP A 1 185 ? 1.916 -3.551 9.272 1.00 47.00 185 ASP A O 1
ATOM 1487 N N . TYR A 1 186 ? 1.411 -4.799 11.057 1.00 50.62 186 TYR A N 1
ATOM 1488 C CA . TYR A 1 186 ? 0.770 -3.713 11.811 1.00 50.62 186 TYR A CA 1
ATOM 1489 C C . TYR A 1 186 ? 1.745 -2.550 12.098 1.00 50.62 186 TYR A C 1
ATOM 1491 O O . TYR A 1 186 ? 1.333 -1.498 12.579 1.00 50.62 186 TYR A O 1
ATOM 1499 N N . HIS A 1 187 ? 3.033 -2.692 11.778 1.00 49.41 187 HIS A N 1
ATOM 1500 C CA . HIS A 1 187 ? 4.070 -1.693 12.008 1.00 49.41 187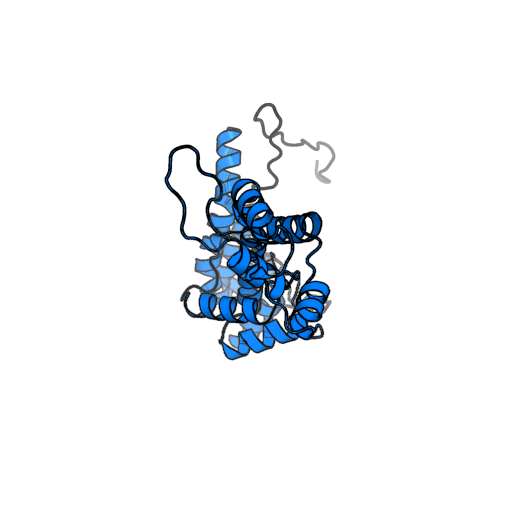 HIS A CA 1
ATOM 1501 C C . HIS A 1 187 ? 4.027 -0.495 11.040 1.00 49.41 187 HIS A C 1
ATOM 1503 O O . HIS A 1 187 ? 4.632 0.534 11.344 1.00 49.41 187 HIS A O 1
ATOM 1509 N N . THR A 1 188 ? 3.315 -0.579 9.908 1.00 52.84 188 THR A N 1
ATOM 1510 C CA . THR A 1 188 ? 3.367 0.456 8.846 1.00 52.84 188 THR A CA 1
ATOM 1511 C C . THR A 1 188 ? 2.071 1.262 8.695 1.00 52.84 188 THR A C 1
ATOM 1513 O O . THR A 1 188 ? 1.995 2.194 7.888 1.00 52.84 188 THR A O 1
ATOM 1516 N N . HIS A 1 189 ? 1.022 0.948 9.460 1.00 59.81 189 HIS A N 1
ATOM 1517 C CA . HIS A 1 189 ? -0.297 1.547 9.260 1.00 59.81 189 HIS A CA 1
ATOM 1518 C C . HIS A 1 189 ? -0.824 2.276 10.496 1.00 59.81 189 HIS A C 1
ATOM 1520 O O . HIS A 1 189 ? -0.768 1.791 11.620 1.00 59.81 189 HIS A O 1
ATOM 1526 N N . ARG A 1 190 ? -1.423 3.449 10.269 1.00 69.31 190 ARG A N 1
ATOM 1527 C CA . ARG A 1 190 ? -2.262 4.121 11.267 1.00 69.31 190 ARG A CA 1
ATOM 1528 C C . ARG A 1 190 ? -3.589 3.383 11.350 1.00 69.31 190 ARG A C 1
ATOM 1530 O O . ARG A 1 190 ? -4.291 3.330 10.349 1.00 69.31 190 ARG A O 1
ATOM 1537 N N . PHE A 1 191 ? -4.003 2.895 12.509 1.00 75.56 191 PHE A N 1
ATOM 1538 C CA . PHE A 1 191 ? -5.268 2.164 12.661 1.00 75.56 191 PHE A CA 1
ATOM 1539 C C . PHE A 1 191 ? -6.407 3.045 13.188 1.00 75.56 191 PHE A C 1
ATOM 1541 O O . PHE A 1 191 ? -6.185 3.998 13.935 1.00 75.56 191 PHE A O 1
ATOM 1548 N N . SER A 1 192 ? -7.641 2.715 12.812 1.00 80.38 192 SER A N 1
ATOM 1549 C CA . SER A 1 192 ? -8.859 3.351 13.318 1.00 80.38 192 SER A CA 1
ATOM 1550 C C . SER A 1 192 ? -9.910 2.312 13.688 1.00 80.38 192 SER A C 1
ATOM 1552 O O . SER A 1 192 ? -9.962 1.219 13.131 1.00 80.38 192 SER A O 1
ATOM 1554 N N . PHE A 1 193 ? -10.755 2.662 14.653 1.00 85.62 193 PHE A N 1
ATOM 1555 C CA . PHE A 1 193 ? -11.840 1.806 15.119 1.00 85.62 193 PHE A CA 1
ATOM 1556 C C . PHE A 1 193 ? -12.973 1.766 14.080 1.00 85.62 193 PHE A C 1
ATOM 1558 O O . PHE A 1 193 ? -13.578 2.801 13.780 1.00 85.62 193 PHE A O 1
ATOM 1565 N N . SER A 1 194 ? -13.293 0.585 13.539 1.00 84.94 194 SER A N 1
ATOM 1566 C CA . SER A 1 194 ? -14.387 0.422 12.576 1.00 84.94 194 SER A CA 1
ATOM 1567 C C . SER A 1 194 ? -15.701 0.069 13.269 1.00 84.94 194 SER A C 1
ATOM 1569 O O . SER A 1 194 ? -15.908 -1.058 13.717 1.00 84.94 194 SER A O 1
ATOM 1571 N N . ALA A 1 195 ? -16.645 1.014 13.273 1.00 84.12 195 ALA A N 1
ATOM 1572 C CA . ALA A 1 195 ? -17.994 0.796 13.801 1.00 84.12 195 ALA A CA 1
ATOM 1573 C C . ALA A 1 195 ? -18.719 -0.395 13.142 1.00 84.12 195 ALA A C 1
ATOM 1575 O O . ALA A 1 195 ? -19.467 -1.102 13.811 1.00 84.12 195 ALA A O 1
ATOM 1576 N N . ALA A 1 196 ? -18.483 -0.630 11.845 1.00 79.62 196 ALA A N 1
ATOM 1577 C CA . ALA A 1 196 ? -19.093 -1.741 11.116 1.00 79.62 196 ALA A CA 1
ATOM 1578 C C . ALA A 1 196 ? -18.535 -3.095 11.576 1.00 79.62 196 ALA A C 1
ATOM 1580 O O . ALA A 1 196 ? -19.308 -3.989 11.898 1.00 79.62 196 ALA A O 1
ATOM 1581 N N . ARG A 1 197 ? -17.205 -3.220 11.698 1.00 83.88 197 ARG A N 1
ATOM 1582 C CA . ARG A 1 197 ? -16.589 -4.470 12.170 1.00 83.88 197 ARG A CA 1
ATOM 1583 C C . ARG A 1 197 ? -16.933 -4.764 13.624 1.00 83.88 197 ARG A C 1
ATOM 1585 O O . ARG A 1 197 ? -17.147 -5.916 13.976 1.00 83.88 197 ARG A O 1
ATOM 1592 N N . PHE A 1 198 ? -17.055 -3.727 14.453 1.00 90.12 198 PHE A N 1
ATOM 1593 C CA . PHE A 1 198 ? -17.549 -3.899 15.815 1.00 90.12 198 PHE A CA 1
ATOM 1594 C C . PHE A 1 198 ? -18.995 -4.401 15.846 1.00 90.12 198 PHE A C 1
ATOM 1596 O O . PHE A 1 198 ? -19.300 -5.315 16.602 1.00 90.12 198 PHE A O 1
ATOM 1603 N N . ALA A 1 199 ? -19.875 -3.867 14.994 1.00 85.88 199 ALA A N 1
ATOM 1604 C CA . ALA A 1 199 ? -21.238 -4.378 14.875 1.00 85.88 199 ALA A CA 1
ATOM 1605 C C . ALA A 1 199 ? -21.262 -5.855 14.440 1.00 85.88 199 ALA A C 1
ATOM 1607 O O . ALA A 1 199 ? -22.000 -6.646 15.026 1.00 85.88 199 ALA A O 1
ATOM 1608 N N . ASP A 1 200 ? -20.420 -6.239 13.477 1.00 83.50 200 ASP A N 1
ATOM 1609 C CA . ASP A 1 200 ? -20.286 -7.633 13.039 1.00 83.50 200 ASP A CA 1
ATOM 1610 C C . ASP A 1 200 ? -19.761 -8.536 14.163 1.00 83.50 200 ASP A C 1
ATOM 1612 O O . ASP A 1 200 ? -20.277 -9.634 14.364 1.00 83.50 200 ASP A O 1
ATOM 1616 N N . TYR A 1 201 ? -18.766 -8.078 14.928 1.00 89.56 201 TYR A N 1
ATOM 1617 C CA . TYR A 1 201 ? -18.246 -8.789 16.098 1.00 89.56 201 TYR A CA 1
ATOM 1618 C C . TYR A 1 201 ? -19.341 -9.021 17.148 1.00 89.56 201 TYR A C 1
ATOM 1620 O O . TYR A 1 201 ? -19.506 -10.144 17.628 1.00 89.56 201 TYR A O 1
ATOM 1628 N N . LEU A 1 202 ? -20.122 -7.988 17.478 1.00 92.00 202 LEU A N 1
ATOM 1629 C CA . LEU A 1 202 ? -21.229 -8.098 18.430 1.00 92.00 202 LEU A CA 1
ATOM 1630 C C . LEU A 1 202 ? -22.291 -9.088 17.942 1.00 92.00 202 LEU A C 1
ATOM 1632 O O . LEU A 1 202 ? -22.749 -9.923 18.716 1.00 92.00 202 LEU A O 1
ATOM 1636 N N . ALA A 1 203 ? -22.643 -9.034 16.654 1.00 88.88 203 ALA A N 1
ATOM 1637 C CA . ALA A 1 203 ? -23.615 -9.943 16.055 1.00 88.88 203 ALA A CA 1
ATOM 1638 C C . ALA A 1 203 ? -23.137 -11.404 16.088 1.00 88.88 203 ALA A C 1
ATOM 1640 O O . ALA A 1 203 ? -23.918 -12.293 16.419 1.00 88.88 203 ALA A O 1
ATOM 1641 N N . ARG A 1 204 ? -21.852 -11.653 15.801 1.00 86.94 204 ARG A N 1
ATOM 1642 C CA . ARG A 1 2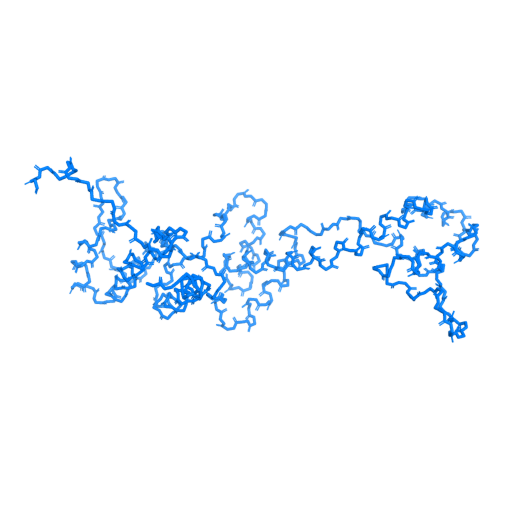04 ? -21.249 -12.998 15.841 1.00 86.94 204 ARG A CA 1
ATOM 1643 C C . ARG A 1 2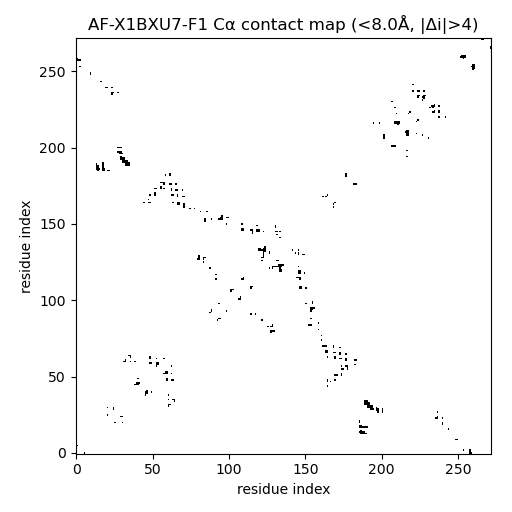04 ? -21.214 -13.591 17.248 1.00 86.94 204 ARG A C 1
ATOM 1645 O O . ARG A 1 204 ? -21.413 -14.790 17.393 1.00 86.94 204 ARG A O 1
ATOM 1652 N N . ASN A 1 205 ? -20.976 -12.760 18.261 1.00 90.69 205 ASN A N 1
ATOM 1653 C CA . ASN A 1 205 ? -20.902 -13.192 19.659 1.00 90.69 205 ASN A CA 1
ATOM 1654 C C . ASN A 1 205 ? -22.249 -13.097 20.396 1.00 90.69 205 ASN A C 1
ATOM 1656 O O . ASN A 1 205 ? -22.330 -13.441 21.571 1.00 90.69 205 ASN A O 1
ATOM 1660 N N . GLY A 1 206 ? -23.311 -12.629 19.730 1.00 91.06 206 GLY A N 1
ATOM 1661 C CA . GLY A 1 206 ? -24.634 -12.477 20.337 1.00 91.06 206 GLY A CA 1
ATOM 1662 C C . GLY A 1 206 ? -24.685 -11.434 21.458 1.00 91.06 206 GLY A C 1
ATOM 1663 O O . GLY A 1 206 ? -25.503 -11.557 22.366 1.00 91.06 206 GLY A O 1
ATOM 1664 N N . ILE A 1 207 ? -23.819 -10.419 21.414 1.00 92.75 207 ILE A N 1
ATOM 1665 C CA . ILE A 1 207 ? -23.705 -9.405 22.467 1.00 92.75 207 ILE A CA 1
ATOM 1666 C C . ILE A 1 207 ? -24.686 -8.262 22.167 1.00 92.75 207 ILE A C 1
ATOM 1668 O O . ILE A 1 207 ? -24.498 -7.540 21.179 1.00 92.75 207 ILE A O 1
ATOM 1672 N N . PRO A 1 208 ? -25.728 -8.049 22.991 1.00 92.00 208 PRO A N 1
ATOM 1673 C CA . PRO A 1 208 ? -26.608 -6.900 22.834 1.00 92.00 208 PRO A CA 1
ATOM 1674 C C . PRO A 1 208 ? -25.840 -5.625 23.187 1.00 92.00 208 PRO A C 1
ATOM 1676 O O . PRO A 1 208 ? -25.141 -5.582 24.192 1.00 92.00 208 PRO A O 1
ATOM 1679 N N . TRP A 1 209 ? -25.966 -4.571 22.380 1.00 94.50 209 TRP A N 1
ATOM 1680 C CA . TRP A 1 209 ? -25.229 -3.325 22.602 1.00 94.50 209 TRP A CA 1
ATOM 1681 C C . TRP A 1 209 ? -26.160 -2.105 22.593 1.00 94.50 209 TRP A C 1
ATOM 1683 O O . TRP A 1 209 ? -26.996 -2.003 21.685 1.00 94.50 209 TRP A O 1
ATOM 1693 N N . PRO A 1 210 ? -26.033 -1.176 23.562 1.00 94.12 210 PRO A N 1
ATOM 1694 C CA . PRO A 1 210 ? -26.840 0.038 23.611 1.00 94.12 210 PRO A CA 1
ATOM 1695 C C . PRO A 1 210 ? -26.710 0.893 22.347 1.00 94.12 210 PRO A C 1
ATOM 1697 O O . PRO A 1 210 ? -25.644 0.989 21.731 1.00 94.12 210 PRO A O 1
ATOM 1700 N N . ARG A 1 211 ? -27.814 1.530 21.953 1.00 92.81 211 ARG A N 1
ATOM 1701 C CA . ARG A 1 211 ? -27.885 2.400 20.777 1.00 92.81 211 ARG A CA 1
ATOM 1702 C C . ARG A 1 211 ? -28.239 3.820 21.190 1.00 92.81 211 ARG A C 1
ATOM 1704 O O . ARG A 1 211 ? -28.997 4.026 22.131 1.00 92.81 211 ARG A O 1
ATOM 1711 N N . LEU A 1 212 ? -27.696 4.781 20.457 1.00 90.50 212 LEU A N 1
ATOM 1712 C CA . LEU A 1 212 ? -28.077 6.184 20.545 1.00 90.50 212 LEU A CA 1
ATOM 1713 C C . LEU A 1 212 ? -29.484 6.386 19.966 1.00 90.50 212 LEU A C 1
ATOM 1715 O O . LEU A 1 212 ? -29.987 5.537 19.229 1.00 90.50 212 LEU A O 1
ATOM 1719 N N . GLU A 1 213 ? -30.083 7.551 20.215 1.00 86.81 213 GLU A N 1
ATOM 1720 C CA . GLU A 1 213 ? -31.381 7.943 19.635 1.00 86.81 213 GLU A CA 1
ATOM 1721 C C . GLU A 1 213 ? -31.391 7.874 18.097 1.00 86.81 213 GLU A C 1
ATOM 1723 O O . GLU A 1 213 ? -32.416 7.601 17.480 1.00 86.81 213 GLU A O 1
ATOM 1728 N N . SER A 1 214 ? -30.224 8.044 17.469 1.00 85.00 214 SER A N 1
ATOM 1729 C CA . SER A 1 214 ? -30.028 7.902 16.022 1.00 85.00 214 SER A CA 1
ATOM 1730 C C . SER A 1 214 ? -30.059 6.453 15.513 1.00 85.00 214 SER A C 1
ATOM 1732 O O . SER A 1 214 ? -29.985 6.225 14.307 1.00 85.00 214 SER A O 1
ATOM 1734 N N . GLY A 1 215 ? -30.105 5.460 16.405 1.00 86.31 215 GLY A N 1
ATOM 1735 C CA . GLY A 1 215 ? -30.014 4.033 16.086 1.00 86.31 215 GLY A CA 1
ATOM 1736 C C . GLY A 1 215 ? -28.584 3.510 15.890 1.00 86.31 215 GLY A C 1
ATOM 1737 O O . GLY A 1 215 ? -28.391 2.298 15.744 1.00 86.31 215 GLY A O 1
ATOM 1738 N N . ALA A 1 216 ? -27.570 4.381 15.915 1.00 85.19 216 ALA A N 1
ATOM 1739 C CA . ALA A 1 216 ? -26.163 3.979 15.900 1.00 85.19 216 ALA A CA 1
ATOM 1740 C C . ALA A 1 216 ? -25.756 3.326 17.233 1.00 85.19 216 ALA A C 1
ATOM 1742 O O . ALA A 1 216 ? -26.334 3.629 18.272 1.00 85.19 216 ALA A O 1
ATOM 1743 N N . LEU A 1 217 ? -24.753 2.444 17.214 1.00 91.94 217 LEU A N 1
ATOM 1744 C CA . LEU A 1 217 ? -24.180 1.883 18.442 1.00 91.94 217 LEU A CA 1
ATOM 1745 C C . LEU A 1 217 ? -23.560 2.996 19.293 1.00 91.94 217 LEU A C 1
ATOM 1747 O O . LEU A 1 217 ? -22.888 3.880 18.758 1.00 91.94 217 LEU A O 1
ATOM 1751 N N . ASP A 1 218 ? -23.770 2.943 20.606 1.00 91.69 218 ASP A N 1
ATOM 1752 C CA . ASP A 1 218 ? -23.135 3.889 21.516 1.00 91.69 218 ASP A CA 1
ATOM 1753 C C . ASP A 1 218 ? -21.679 3.485 21.791 1.00 91.69 218 ASP A C 1
ATOM 1755 O O . ASP A 1 218 ? -21.391 2.409 22.314 1.00 91.69 218 ASP A O 1
ATOM 1759 N N . PHE A 1 219 ? -20.747 4.368 21.435 1.00 90.69 219 PHE A N 1
ATOM 1760 C CA . PHE A 1 219 ? -19.311 4.178 21.623 1.00 90.69 219 PHE A CA 1
ATOM 1761 C C . PHE A 1 219 ? -18.739 5.009 22.781 1.00 90.69 219 PHE A C 1
ATOM 1763 O O . PHE A 1 219 ? -17.527 5.245 22.825 1.00 90.69 219 PHE A O 1
ATOM 1770 N N . SER A 1 220 ? -19.562 5.503 23.702 1.00 87.19 220 SER A N 1
ATOM 1771 C CA . SER A 1 220 ? -19.083 6.211 24.893 1.00 87.19 220 SER A CA 1
ATOM 1772 C C . SER A 1 220 ? -18.245 5.291 25.798 1.00 87.19 220 SER A C 1
ATOM 1774 O O . SER A 1 220 ? -18.480 4.083 25.870 1.00 87.19 220 SER A O 1
ATOM 1776 N N . ASP A 1 221 ? -17.230 5.835 26.486 1.00 87.88 221 ASP A N 1
ATOM 1777 C CA . ASP A 1 221 ? -16.426 5.036 27.436 1.00 87.88 221 ASP A CA 1
ATOM 1778 C C . ASP A 1 221 ? -17.287 4.483 28.582 1.00 87.88 221 ASP A C 1
ATOM 1780 O O . ASP A 1 221 ? -17.019 3.389 29.072 1.00 87.88 221 ASP A O 1
ATOM 1784 N N . GLU A 1 222 ? -18.348 5.202 28.965 1.00 89.31 222 GLU A N 1
ATOM 1785 C CA . GLU A 1 222 ? -19.316 4.749 29.966 1.00 89.31 222 GLU A CA 1
ATOM 1786 C C . GLU A 1 222 ? -20.051 3.492 29.497 1.00 89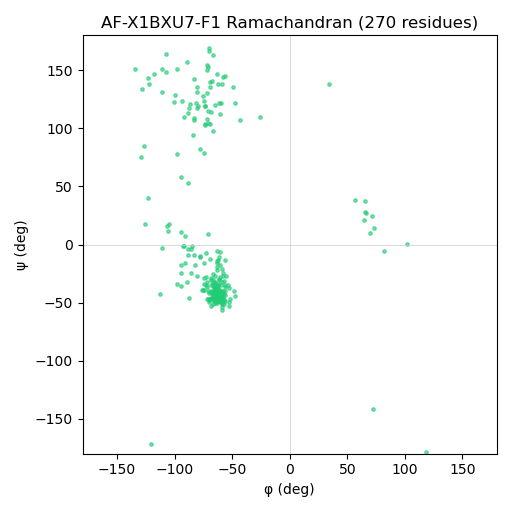.31 222 GLU A C 1
ATOM 1788 O O . GLU A 1 222 ? -20.064 2.493 30.216 1.00 89.31 222 GLU A O 1
ATOM 1793 N N . THR A 1 223 ? -20.567 3.484 28.266 1.00 92.62 223 THR A N 1
ATOM 1794 C CA . THR A 1 223 ? -21.230 2.302 27.703 1.00 92.62 223 THR A CA 1
ATOM 1795 C C . THR A 1 223 ? -20.268 1.128 27.593 1.00 92.62 223 THR A C 1
ATOM 1797 O O . THR A 1 223 ? -20.596 0.028 28.033 1.00 92.62 223 THR A O 1
ATOM 1800 N N . PHE A 1 224 ? -19.038 1.350 27.122 1.00 92.81 224 PHE A N 1
ATOM 1801 C CA . PHE A 1 224 ? -18.016 0.302 27.127 1.00 92.81 224 PHE A CA 1
ATOM 1802 C C . PHE A 1 224 ? -17.736 -0.231 28.538 1.00 92.81 224 PHE A C 1
ATOM 1804 O O . PHE A 1 224 ? -17.582 -1.437 28.715 1.00 92.81 224 PHE A O 1
ATOM 1811 N N . ARG A 1 225 ? -17.667 0.640 29.550 1.00 92.00 225 ARG A N 1
ATOM 1812 C CA . ARG A 1 225 ? -17.403 0.262 30.945 1.00 92.00 225 ARG A CA 1
ATOM 1813 C C . ARG A 1 225 ? -18.536 -0.569 31.535 1.00 92.00 225 ARG A C 1
ATOM 1815 O O . ARG A 1 225 ? -18.267 -1.561 32.207 1.00 92.00 225 ARG A O 1
ATOM 1822 N N . GLN A 1 226 ? -19.784 -0.178 31.291 1.00 93.12 226 GLN A N 1
ATOM 1823 C CA . GLN A 1 226 ? -20.958 -0.921 31.745 1.00 93.12 226 GLN A CA 1
ATOM 1824 C C . GLN A 1 226 ? -21.056 -2.274 31.040 1.00 93.12 226 GLN A C 1
ATOM 1826 O O . GLN A 1 226 ? -21.189 -3.304 31.700 1.00 93.12 226 GLN A O 1
ATOM 1831 N N . MET A 1 227 ? -20.902 -2.286 29.715 1.00 94.12 227 MET A N 1
ATOM 1832 C CA . MET A 1 227 ? -20.959 -3.509 28.920 1.00 94.12 227 MET A CA 1
ATOM 1833 C C . MET A 1 227 ? -19.825 -4.472 29.260 1.00 94.12 227 MET A C 1
ATOM 1835 O O . MET A 1 227 ? -20.082 -5.661 29.378 1.00 94.12 227 MET A O 1
ATOM 1839 N N . ALA A 1 228 ? -18.609 -3.988 29.524 1.00 93.69 228 ALA A N 1
ATOM 1840 C CA . ALA A 1 228 ? -17.481 -4.834 29.923 1.00 93.69 228 ALA A CA 1
ATOM 1841 C C . ALA A 1 228 ? -17.694 -5.557 31.267 1.00 93.69 228 ALA A C 1
ATOM 1843 O O . ALA A 1 228 ? -17.060 -6.581 31.511 1.00 93.69 228 ALA A O 1
ATOM 1844 N N . ARG A 1 229 ? -18.584 -5.059 32.140 1.00 92.12 229 ARG A N 1
ATOM 1845 C CA . ARG A 1 229 ? -18.959 -5.764 33.381 1.00 92.12 229 ARG A CA 1
ATOM 1846 C C . ARG A 1 229 ? -19.872 -6.958 33.115 1.00 92.12 229 ARG A C 1
ATOM 1848 O O . ARG A 1 229 ? -19.797 -7.940 33.842 1.00 92.12 229 ARG A O 1
ATOM 1855 N N . MET A 1 230 ? -20.741 -6.853 32.109 1.00 91.81 230 MET A N 1
ATOM 1856 C CA . MET A 1 230 ? -21.692 -7.906 31.730 1.00 91.81 230 MET A CA 1
ATOM 1857 C C . MET A 1 230 ? -21.093 -8.885 30.714 1.00 91.81 230 MET A C 1
ATOM 1859 O O . MET A 1 230 ? -21.395 -10.071 30.752 1.00 91.81 230 MET A O 1
ATOM 1863 N N . HIS A 1 231 ? -20.213 -8.383 29.849 1.00 91.12 231 HIS A N 1
ATOM 1864 C CA . HIS A 1 231 ? -19.535 -9.096 28.774 1.00 91.12 231 HIS A CA 1
ATOM 1865 C C . HIS A 1 231 ? -18.021 -8.892 28.903 1.00 91.12 231 HIS A C 1
ATOM 1867 O O . HIS A 1 231 ? -17.458 -7.985 28.271 1.00 91.12 231 HIS A O 1
ATOM 1873 N N . PRO A 1 232 ? -17.343 -9.708 29.734 1.00 91.94 232 PRO A N 1
ATOM 1874 C CA . PRO A 1 232 ? -15.907 -9.595 29.965 1.00 91.94 232 PRO A CA 1
ATOM 1875 C C . PRO A 1 232 ? -15.079 -9.715 28.684 1.00 91.94 232 PRO A C 1
ATOM 1877 O O . PRO A 1 232 ? -13.985 -9.151 28.629 1.00 91.94 232 PRO A O 1
ATOM 1880 N N . GLU A 1 233 ? -15.595 -10.370 27.631 1.00 90.38 233 GLU A N 1
ATOM 1881 C CA . GLU A 1 233 ? -14.912 -10.413 26.340 1.00 90.38 233 GLU A CA 1
ATOM 1882 C C . GLU A 1 233 ? -14.630 -9.017 25.779 1.00 90.38 233 GLU A C 1
ATOM 1884 O O . GLU A 1 233 ? -13.594 -8.840 25.163 1.00 90.38 233 GLU A O 1
ATOM 1889 N N . VAL A 1 234 ? -15.442 -7.987 26.034 1.00 92.38 234 VAL A N 1
ATOM 1890 C CA . VAL A 1 234 ? -15.207 -6.633 25.485 1.00 92.38 234 VAL A CA 1
ATOM 1891 C C . VAL A 1 234 ? -14.201 -5.824 26.323 1.00 92.38 234 VAL A C 1
ATOM 1893 O O . VAL A 1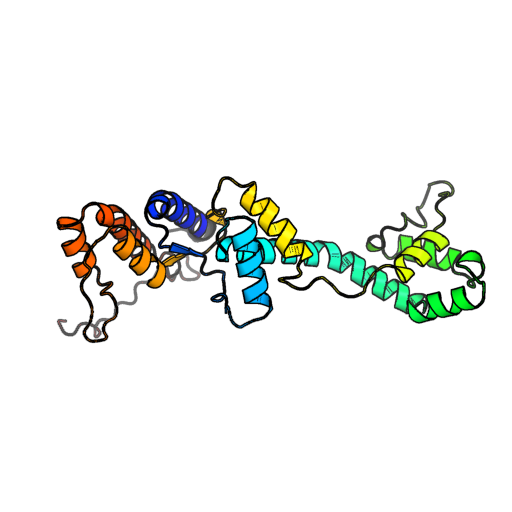 234 ? -13.737 -4.762 25.899 1.00 92.38 234 VAL A O 1
ATOM 1896 N N . ALA A 1 235 ? -13.806 -6.319 27.501 1.00 91.38 235 ALA A N 1
ATOM 1897 C CA . ALA A 1 235 ? -12.948 -5.582 28.426 1.00 91.38 235 ALA A CA 1
ATOM 1898 C C . ALA A 1 235 ? -11.565 -5.264 27.835 1.00 91.38 235 ALA A C 1
ATOM 1900 O O . ALA A 1 235 ? -11.125 -4.117 27.922 1.00 91.38 235 ALA A O 1
ATOM 1901 N N . LYS A 1 236 ? -10.897 -6.227 27.178 1.00 91.88 236 LYS A N 1
ATOM 1902 C CA . LYS A 1 236 ? -9.567 -5.971 26.590 1.00 91.88 236 LYS A CA 1
ATOM 1903 C C . LYS A 1 236 ? -9.643 -4.957 25.447 1.00 91.88 236 LYS A C 1
ATOM 1905 O O . LYS A 1 236 ? -8.805 -4.064 25.369 1.00 91.88 236 LYS A O 1
ATOM 1910 N N . LEU A 1 237 ? -10.682 -5.032 24.611 1.00 91.69 237 LEU A N 1
ATOM 1911 C CA . LEU A 1 237 ? -10.920 -4.053 23.546 1.00 91.69 237 LEU A CA 1
ATOM 1912 C C . LEU A 1 237 ? -11.179 -2.645 24.105 1.00 91.69 237 LEU A C 1
ATOM 1914 O O . LEU A 1 237 ? -10.692 -1.658 23.550 1.00 91.69 237 LEU A O 1
ATOM 1918 N N . ARG A 1 238 ? -11.913 -2.533 25.222 1.00 92.00 238 ARG A N 1
ATOM 1919 C CA . ARG A 1 238 ? -12.100 -1.258 25.929 1.00 92.00 238 ARG A CA 1
ATOM 1920 C C . ARG A 1 238 ? -10.765 -0.697 26.419 1.00 92.00 238 ARG A C 1
ATOM 1922 O O . ARG A 1 238 ? -10.506 0.481 26.191 1.00 92.00 238 ARG A O 1
ATOM 1929 N N . GLU A 1 239 ? -9.936 -1.509 27.072 1.00 90.75 239 GLU A N 1
ATOM 1930 C CA . GLU A 1 239 ? -8.623 -1.077 27.573 1.00 90.75 239 GLU A CA 1
ATOM 1931 C C . GLU A 1 239 ? -7.697 -0.646 26.429 1.00 90.75 239 GLU A C 1
ATOM 1933 O O . GLU A 1 239 ? -7.076 0.415 26.507 1.00 90.75 239 GLU A O 1
ATOM 1938 N N . LEU A 1 240 ? -7.684 -1.376 25.307 1.00 90.62 240 LEU A N 1
ATOM 1939 C CA . LEU A 1 240 ? -6.991 -0.947 24.088 1.00 90.62 240 LEU A CA 1
ATOM 1940 C C . LEU A 1 240 ? -7.491 0.428 23.624 1.00 90.62 240 LEU A C 1
ATOM 1942 O O . LEU A 1 240 ? -6.708 1.337 23.354 1.00 90.62 240 LEU A O 1
ATOM 1946 N N . ARG A 1 241 ? -8.809 0.620 23.554 1.00 89.44 241 ARG A N 1
ATOM 1947 C CA . ARG A 1 241 ? -9.388 1.884 23.091 1.00 89.44 241 ARG A CA 1
ATOM 1948 C C . ARG A 1 241 ? -9.080 3.043 24.038 1.00 89.44 241 ARG A C 1
ATOM 1950 O O . ARG A 1 241 ? -8.786 4.147 23.576 1.00 89.44 241 ARG A O 1
ATOM 1957 N N . HIS A 1 242 ? -9.138 2.793 25.341 1.00 86.31 242 HIS A N 1
ATOM 1958 C CA . HIS A 1 242 ? -8.815 3.772 26.369 1.00 86.31 242 HIS A CA 1
ATOM 1959 C C . HIS A 1 242 ? -7.334 4.164 26.316 1.00 86.31 242 HIS A C 1
ATOM 1961 O O . HIS A 1 242 ? -7.024 5.353 26.220 1.00 86.31 242 HIS A O 1
ATOM 1967 N N . THR A 1 243 ? -6.428 3.182 26.290 1.00 84.62 243 THR A N 1
ATOM 1968 C CA . THR A 1 243 ? -4.979 3.412 26.199 1.00 84.62 243 THR A CA 1
ATOM 1969 C C . THR A 1 243 ? -4.631 4.189 24.932 1.00 84.62 243 THR A C 1
ATOM 1971 O O . THR A 1 243 ? -4.039 5.258 25.033 1.00 84.62 243 THR A O 1
ATOM 1974 N N . LEU A 1 244 ? -5.099 3.773 23.750 1.00 84.38 244 LEU A N 1
ATOM 1975 C CA . LEU A 1 244 ? -4.872 4.505 22.494 1.00 84.38 244 LEU A CA 1
ATOM 1976 C C . LEU A 1 244 ? -5.414 5.948 22.518 1.00 84.38 244 LEU A C 1
ATOM 1978 O O . LEU A 1 244 ? -4.831 6.830 21.887 1.00 84.38 244 LEU A O 1
ATOM 1982 N N . GLY A 1 245 ? -6.511 6.200 23.242 1.00 79.81 245 GLY A N 1
ATOM 1983 C CA . GLY A 1 245 ? -7.098 7.532 23.417 1.00 79.81 245 GLY A CA 1
ATOM 1984 C C . GLY A 1 245 ? -6.286 8.462 24.327 1.00 79.81 245 GLY A C 1
ATOM 1985 O O . GLY A 1 245 ? -6.194 9.655 24.039 1.00 79.81 245 GLY A O 1
ATOM 1986 N N . GLN A 1 246 ? -5.672 7.921 25.384 1.00 75.56 246 GLN A N 1
ATOM 1987 C CA . GLN A 1 246 ? -4.749 8.649 26.274 1.00 75.56 246 GLN A CA 1
ATOM 1988 C C . GLN A 1 246 ? -3.397 8.924 25.594 1.00 75.56 246 GLN A C 1
ATOM 1990 O O . GLN A 1 246 ? -2.721 9.915 25.859 1.00 75.56 246 GLN A O 1
ATOM 1995 N N . LEU A 1 247 ? -3.020 8.056 24.659 1.00 65.38 247 LEU A N 1
ATOM 1996 C CA . LEU A 1 247 ? -1.732 8.009 23.979 1.00 65.38 247 LEU A CA 1
ATOM 1997 C C . LEU A 1 247 ? -1.691 8.898 22.709 1.00 65.38 247 LEU A C 1
ATOM 1999 O O . LEU A 1 247 ? -1.305 8.485 21.608 1.00 65.38 247 LEU A O 1
ATOM 2003 N N . ARG A 1 248 ? -2.055 10.178 22.861 1.00 62.41 248 ARG A N 1
ATOM 2004 C CA . ARG A 1 248 ? -1.967 11.219 21.814 1.00 62.41 248 ARG A CA 1
ATOM 2005 C C . ARG A 1 248 ? -0.664 12.034 21.907 1.00 62.41 248 ARG A C 1
ATOM 2007 O O . ARG A 1 248 ? -0.689 13.253 22.023 1.00 62.41 248 ARG A O 1
ATOM 2014 N N . LEU A 1 249 ? 0.499 11.376 21.825 1.00 59.47 249 LEU A N 1
ATOM 2015 C CA . LEU A 1 249 ? 1.806 12.071 21.789 1.00 59.47 249 LEU A CA 1
ATOM 2016 C C . LEU A 1 249 ? 1.999 12.977 20.553 1.00 59.47 249 LEU A C 1
ATOM 2018 O O . LEU A 1 249 ? 2.823 13.891 20.579 1.00 59.47 249 LEU A O 1
ATOM 2022 N N . GLU A 1 250 ? 1.217 12.771 19.489 1.00 55.50 250 GLU A N 1
ATOM 2023 C CA . GLU A 1 250 ? 1.241 13.595 18.269 1.00 55.50 250 GLU A CA 1
ATOM 2024 C C . GLU A 1 250 ? 0.829 15.061 18.506 1.00 55.50 250 GLU A C 1
ATOM 2026 O O . GLU A 1 250 ? 1.147 15.916 17.684 1.00 55.50 250 GLU A O 1
ATOM 2031 N N . SER A 1 251 ? 0.198 15.381 19.644 1.00 53.97 251 SER A N 1
ATOM 2032 C CA . SER A 1 251 ? -0.233 16.744 19.987 1.00 53.97 251 SER A CA 1
ATOM 2033 C C . SER A 1 251 ? 0.623 17.443 21.050 1.00 53.97 251 SER A C 1
ATOM 2035 O O . SER A 1 251 ? 0.211 18.480 21.569 1.00 53.97 251 SER A O 1
ATOM 2037 N N . LEU A 1 252 ? 1.796 16.909 21.412 1.00 61.88 252 LEU A N 1
ATOM 2038 C CA . LEU A 1 252 ? 2.729 17.614 22.301 1.00 61.88 252 LEU A CA 1
ATOM 2039 C C . LEU A 1 252 ? 3.325 18.822 21.558 1.00 61.88 252 LEU A C 1
ATOM 2041 O O . LEU A 1 252 ? 4.195 18.669 20.697 1.00 61.88 252 LEU A O 1
ATOM 2045 N N . ALA A 1 253 ? 2.846 20.024 21.887 1.00 61.16 253 ALA A N 1
ATOM 2046 C CA . ALA A 1 253 ? 3.353 21.288 21.362 1.00 61.16 253 ALA A CA 1
ATOM 2047 C C . ALA A 1 253 ? 4.666 21.665 22.070 1.00 61.16 253 ALA A C 1
ATOM 2049 O O . ALA A 1 253 ? 4.682 22.429 23.035 1.00 61.16 253 ALA A O 1
ATOM 2050 N N . VAL A 1 254 ? 5.776 21.083 21.615 1.00 68.44 254 VAL A N 1
ATOM 2051 C CA . VAL A 1 254 ? 7.122 21.436 22.086 1.00 68.44 254 VAL A CA 1
ATOM 2052 C C . VAL A 1 254 ? 7.645 22.606 21.254 1.00 68.44 254 VAL A C 1
ATOM 2054 O O . VAL A 1 254 ? 7.701 22.518 20.029 1.00 68.44 254 VAL A O 1
ATOM 2057 N N . GLY A 1 255 ? 7.969 23.718 21.916 1.00 63.22 255 GLY A N 1
ATOM 2058 C CA . GLY A 1 255 ? 8.544 24.900 21.276 1.00 63.22 255 GLY A CA 1
ATOM 2059 C C . GLY A 1 255 ? 9.980 24.667 20.804 1.00 63.22 255 GLY A C 1
ATOM 2060 O O . GLY A 1 255 ? 10.629 23.694 21.186 1.00 63.22 255 GLY A O 1
ATOM 2061 N N . THR A 1 256 ? 10.515 25.599 20.012 1.00 65.81 256 THR A N 1
ATOM 2062 C CA . THR A 1 256 ? 11.914 25.578 19.535 1.00 65.81 256 THR A CA 1
ATOM 2063 C C . THR A 1 256 ? 12.951 25.635 20.666 1.00 65.81 256 THR A C 1
ATOM 2065 O O . THR A 1 256 ? 14.134 25.445 20.420 1.00 65.81 256 THR A O 1
ATOM 2068 N N . ASP A 1 257 ? 12.520 25.915 21.899 1.00 74.44 257 ASP A N 1
ATOM 2069 C CA . ASP A 1 257 ? 13.317 25.901 23.129 1.00 74.44 257 ASP A CA 1
ATOM 2070 C C . ASP A 1 257 ? 13.306 24.536 23.852 1.00 74.44 257 ASP A C 1
ATOM 2072 O O . ASP A 1 257 ? 13.786 24.437 24.981 1.00 74.44 257 ASP A O 1
ATOM 2076 N N . GLY A 1 258 ? 12.720 23.494 23.246 1.00 67.56 258 GLY A N 1
ATOM 2077 C CA . GLY A 1 258 ? 12.622 22.149 23.822 1.00 67.56 258 GLY A CA 1
ATOM 2078 C C . GLY A 1 258 ? 11.612 22.028 24.967 1.00 67.56 258 GLY A C 1
ATOM 2079 O O . GLY A 1 258 ? 11.619 21.045 25.711 1.00 67.56 258 GLY A O 1
ATOM 2080 N N . ARG A 1 259 ? 10.727 23.020 25.148 1.00 72.00 259 ARG A N 1
ATOM 2081 C CA . ARG A 1 259 ? 9.748 23.037 26.244 1.00 72.00 259 ARG A CA 1
ATOM 2082 C C . ARG A 1 259 ? 8.327 22.863 25.731 1.00 72.00 259 ARG A C 1
ATOM 2084 O O . ARG A 1 259 ? 7.880 23.564 24.828 1.00 72.00 259 ARG A O 1
ATOM 2091 N N . ASN A 1 260 ? 7.590 21.953 26.363 1.00 71.50 260 ASN A N 1
ATOM 2092 C CA . ASN A 1 260 ? 6.144 21.858 26.199 1.00 71.50 260 ASN A CA 1
ATOM 2093 C C . ASN A 1 260 ? 5.474 22.915 27.086 1.00 71.50 260 ASN A C 1
ATOM 2095 O O . ASN A 1 260 ? 5.636 22.880 28.308 1.00 71.50 260 ASN A O 1
ATOM 2099 N N . ARG A 1 261 ? 4.755 23.865 26.484 1.00 73.12 261 ARG A N 1
ATOM 2100 C CA . ARG A 1 261 ? 4.057 24.924 27.221 1.00 73.12 261 ARG A CA 1
ATOM 2101 C C . ARG A 1 261 ? 2.577 24.581 27.328 1.00 73.12 261 ARG A C 1
ATOM 2103 O O . ARG A 1 261 ? 1.895 24.427 26.321 1.00 73.12 261 ARG A O 1
ATOM 2110 N N . CYS A 1 262 ? 2.079 24.508 28.559 1.00 67.31 262 CYS A N 1
ATOM 2111 C CA . CYS A 1 262 ? 0.647 24.438 28.815 1.00 67.31 262 CYS A CA 1
ATOM 2112 C C . CYS A 1 262 ? 0.036 25.826 28.594 1.00 67.31 262 CYS A C 1
ATOM 2114 O O . CYS A 1 262 ? 0.514 26.810 29.165 1.00 67.31 262 CYS A O 1
ATOM 2116 N N . LEU A 1 263 ? -1.013 25.912 27.775 1.00 72.31 263 LEU A N 1
ATOM 2117 C CA . LEU A 1 263 ? -1.824 27.119 27.703 1.00 72.31 263 LEU A CA 1
ATOM 2118 C C . LEU A 1 263 ? -2.661 27.173 28.984 1.00 72.31 263 LEU A C 1
ATOM 2120 O O . LEU A 1 263 ? -3.619 26.423 29.150 1.00 72.31 263 LEU A O 1
ATOM 2124 N N . LEU A 1 264 ? -2.258 28.030 29.920 1.00 72.88 264 LEU A N 1
ATOM 2125 C CA . LEU A 1 264 ? -3.089 28.368 31.066 1.00 72.88 264 LEU A CA 1
ATOM 2126 C C . LEU A 1 264 ? -4.217 29.242 30.524 1.00 72.88 264 LEU A C 1
ATOM 2128 O O . LEU A 1 264 ? -3.971 30.372 30.107 1.00 72.88 264 LEU A O 1
ATOM 2132 N N . SER A 1 265 ? -5.426 28.691 30.468 1.00 74.50 265 SER A N 1
ATOM 2133 C CA . SER A 1 265 ? -6.637 29.401 30.057 1.00 74.50 265 SER A CA 1
ATOM 2134 C C . SER A 1 265 ? -7.413 29.877 31.295 1.00 74.50 265 SER A C 1
ATOM 2136 O O . SER A 1 265 ? -8.411 29.250 31.655 1.00 74.50 265 SER A O 1
ATOM 2138 N N . PRO A 1 266 ? -7.006 30.971 31.969 1.00 76.62 266 PRO A N 1
ATOM 2139 C CA . PRO A 1 266 ? -7.585 31.407 33.247 1.00 76.62 266 PRO A CA 1
ATOM 2140 C C . PRO A 1 266 ? -9.070 31.807 33.183 1.00 76.62 266 PRO A C 1
ATOM 2142 O O . PRO A 1 266 ? -9.662 32.079 34.217 1.00 76.62 266 PRO A O 1
ATOM 2145 N N . PHE A 1 267 ? -9.678 31.839 31.991 1.00 79.19 267 PHE A N 1
ATOM 2146 C CA . PHE A 1 267 ? -11.091 32.176 31.775 1.00 79.19 267 PHE A CA 1
ATOM 2147 C C . PHE A 1 267 ? -11.865 31.100 30.989 1.00 79.19 267 PHE A C 1
ATOM 2149 O O . PHE A 1 267 ? -12.906 31.396 30.409 1.00 79.19 267 PHE A O 1
ATOM 2156 N N . GLN A 1 268 ? -11.351 29.866 30.900 1.00 74.31 268 GLN A N 1
ATOM 2157 C CA . GLN A 1 268 ? -11.999 28.789 30.133 1.00 74.31 268 GLN A CA 1
ATOM 2158 C C . GLN A 1 268 ? -12.906 27.889 30.984 1.00 74.31 268 GLN A C 1
ATOM 2160 O O . GLN A 1 268 ? -13.824 27.271 30.441 1.00 74.31 268 GLN A O 1
ATOM 2165 N N . SER A 1 269 ? -12.681 27.795 32.297 1.00 73.50 269 SER A N 1
ATOM 2166 C CA . SER A 1 269 ? -13.546 27.029 33.197 1.00 73.50 269 SER A CA 1
ATOM 2167 C C . SER A 1 269 ? -14.796 27.837 33.554 1.00 73.50 269 SER A C 1
ATOM 2169 O O . SER A 1 269 ? -14.724 28.988 33.972 1.00 73.50 269 SER A O 1
ATOM 2171 N N . ILE A 1 270 ? -15.969 27.208 33.436 1.00 72.12 270 ILE A N 1
ATOM 2172 C CA . ILE A 1 270 ? -17.233 27.777 33.944 1.00 72.12 270 ILE A CA 1
ATOM 2173 C C . ILE A 1 270 ? -17.204 27.857 35.479 1.00 72.12 270 ILE A C 1
ATOM 2175 O O . ILE A 1 270 ? -17.888 28.679 36.081 1.00 72.12 270 ILE A O 1
ATOM 2179 N N . THR A 1 271 ? -16.404 27.004 36.116 1.00 74.44 271 THR A N 1
ATOM 2180 C CA . THR A 1 271 ? -16.342 26.853 37.572 1.00 74.44 271 THR A CA 1
ATOM 2181 C C . THR A 1 271 ? -15.275 27.706 38.258 1.00 74.44 271 THR A C 1
ATOM 2183 O O . THR A 1 271 ? -15.221 27.668 39.485 1.00 74.44 271 THR A O 1
ATOM 2186 N N . GLY A 1 272 ? -14.475 28.479 37.507 1.00 58.62 272 GLY A N 1
ATOM 2187 C CA . GLY A 1 272 ? -13.297 29.180 38.042 1.00 58.62 272 GLY A CA 1
ATOM 2188 C C . GLY A 1 272 ? -12.121 28.246 38.281 1.00 58.62 272 GLY A C 1
ATOM 2189 O O . GLY A 1 272 ? -12.350 27.080 38.671 1.00 58.62 272 GLY A O 1
#

Organism: NCBI:txid412755

Secondary structure (DSSP, 8-state):
--HHHHHHHHHHHHHHHHHHHHHHHTTT--EEETTSPP--TTSHHHHHHHHHHHHHT--HHHHHHHHHHHHHHHHHHHHHHHHHHHHHHHHH---HHHHHHHHTTT--GGGSTTHHHHHHHHHHH-GGG-S---S-TT-------HHHHHHHHHHH--SPPPPTT-HHHHHHHHHHHHH-SSSS-TTS--EEE-HHHHHHHHHHHT----B-TTSSBP--HHHHHHHHHH-GGGHHHHHHHHHHHH--GGG--B-TTS-BPP---TT--TT-

Solvent-accessible surface area (backbone atoms only — not comparable to full-atom values): 15813 Å² total; per-residue (Å²): 112,54,60,68,61,50,52,52,49,60,67,51,40,53,34,51,52,15,49,56,44,54,70,59,32,70,83,56,59,28,64,39,62,57,79,54,75,81,75,45,67,88,39,74,64,28,36,51,44,46,53,53,18,60,74,64,74,48,56,44,64,52,38,52,51,46,13,48,53,51,40,49,51,50,50,64,68,42,47,55,30,52,52,31,49,54,47,51,28,67,76,71,64,50,42,47,71,53,49,54,56,40,42,76,69,81,43,60,58,88,76,40,88,66,38,50,64,51,31,30,50,44,16,46,78,29,56,54,56,70,54,50,67,44,79,58,94,92,65,77,87,74,89,68,62,26,29,58,45,47,46,51,48,49,57,66,62,71,92,70,75,80,56,67,72,26,69,71,49,43,52,56,21,39,55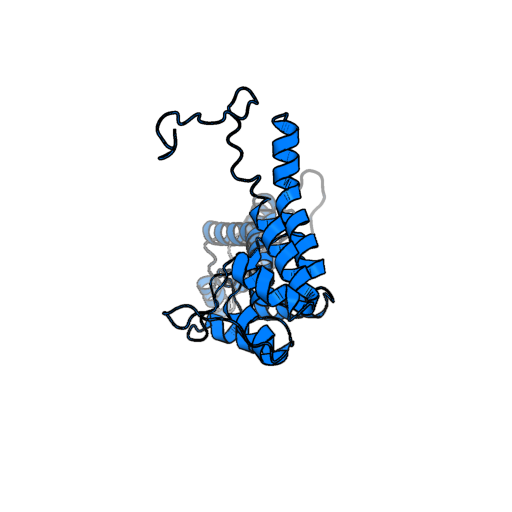,51,52,64,68,37,90,52,82,57,77,40,56,82,38,58,68,40,82,35,71,66,39,43,51,51,42,29,62,74,69,70,52,88,74,66,56,42,98,87,68,46,75,54,81,49,71,64,52,47,56,56,46,23,73,79,40,60,83,50,38,63,59,46,51,53,53,51,52,59,66,74,62,57,72,90,70,66,61,58,45,100,84,44,44,71,70,81,83,82,58,93,82,71,56,95,81,110

Mean predicted aligned error: 14.04 Å

Nearest PDB structures (foldseek):
  6ch2-assembly1_D  TM=1.740E-01  e=6.134E+00  Salmonella enterica subsp. enterica serovar Typhimurium str. LT2

Radius of gyration: 28.68 Å; Cα contacts (8 Å, |Δi|>4): 265; chains: 1; bounding box: 72×48×83 Å